Protein AF-A0AAV9L4I6-F1 (afdb_monomer)

Secondary structure (DSSP, 8-state):
-----------------PPPSEEE-GGG-EEETTEEETT-GGGSSEEEE-SSSSS-EEEETTEEEEEEEEEETTEEEEE-HHHHHHHHTT-GGGGG--------SSEEEEE-SPEEEEEEEE-SSHHHHHHHHHHTTTSEEETTSTTEEEEE-PPPTT-SS---SPSSPPPTTEEEEEEEB-TT--HHHHTTS-HHHHB-SEEEEEEEE-HHHHHHHHTT-EEEE-TTS-EEEE-----S------

Structure (mmCIF, N/CA/C/O backbone):
data_AF-A0AAV9L4I6-F1
#
_entry.id   AF-A0AAV9L4I6-F1
#
loop_
_atom_site.group_PDB
_atom_site.id
_atom_site.type_symbol
_atom_site.label_atom_id
_atom_site.label_alt_id
_atom_site.label_comp_id
_atom_site.label_asym_id
_atom_site.label_entity_id
_atom_site.label_seq_id
_atom_site.pdbx_PDB_ins_code
_atom_site.Cartn_x
_atom_site.Cartn_y
_atom_site.Cartn_z
_atom_site.occupancy
_atom_site.B_iso_or_equiv
_atom_site.auth_seq_id
_atom_site.auth_comp_id
_atom_site.auth_asym_id
_atom_site.auth_atom_id
_atom_site.pdbx_PDB_model_num
ATOM 1 N N . MET A 1 1 ? -5.083 -31.761 57.808 1.00 37.97 1 MET A N 1
ATOM 2 C CA . MET A 1 1 ? -5.102 -32.289 56.430 1.00 37.97 1 MET A CA 1
ATOM 3 C C . MET A 1 1 ? -5.880 -31.288 55.598 1.00 37.97 1 MET A C 1
ATOM 5 O O . MET A 1 1 ? -6.967 -30.906 56.008 1.00 37.97 1 MET A O 1
ATOM 9 N N . VAL A 1 2 ? -5.232 -30.729 54.583 1.00 28.92 2 VAL A N 1
ATOM 10 C CA . VAL A 1 2 ? -5.670 -29.541 53.835 1.00 28.92 2 VAL A CA 1
ATOM 11 C C . VAL A 1 2 ? -6.767 -29.921 52.823 1.00 28.92 2 VAL A C 1
ATOM 13 O O . VAL A 1 2 ? -6.803 -31.067 52.386 1.00 28.92 2 VAL A O 1
ATOM 16 N N . MET A 1 3 ? -7.640 -28.944 52.535 1.00 30.81 3 MET A N 1
ATOM 17 C CA . MET A 1 3 ? -8.724 -28.824 51.531 1.00 30.81 3 MET A CA 1
ATOM 18 C C . MET A 1 3 ? -8.450 -29.578 50.200 1.00 30.81 3 MET A C 1
ATOM 20 O O . MET A 1 3 ? -7.305 -29.877 49.897 1.00 30.81 3 MET A O 1
ATOM 24 N N . PHE A 1 4 ? -9.417 -29.949 49.351 1.00 31.77 4 PHE A N 1
ATOM 25 C CA . PHE A 1 4 ? -10.260 -29.054 48.548 1.00 31.77 4 PHE A CA 1
ATOM 26 C C . PHE A 1 4 ? -11.473 -29.796 47.967 1.00 31.77 4 PHE A C 1
ATOM 28 O O . PHE A 1 4 ? -11.338 -30.861 47.366 1.00 31.77 4 PHE A O 1
ATOM 35 N N . GLY A 1 5 ? -12.655 -29.193 48.122 1.00 30.20 5 GLY A N 1
ATOM 36 C CA . GLY A 1 5 ? -13.863 -29.569 47.397 1.00 30.20 5 GLY A CA 1
ATOM 37 C C . GLY A 1 5 ? -13.760 -29.163 45.928 1.00 30.20 5 GLY A C 1
ATOM 38 O O . GLY A 1 5 ? -13.328 -28.058 45.601 1.00 30.20 5 GLY A O 1
ATOM 39 N N . SER A 1 6 ? -14.145 -30.077 45.045 1.00 33.84 6 SER A N 1
ATOM 40 C CA . SER A 1 6 ? -14.211 -29.858 43.605 1.00 33.84 6 SER A CA 1
ATOM 41 C C . SER A 1 6 ? -15.404 -28.962 43.277 1.00 33.84 6 SER A C 1
ATOM 43 O O . SER A 1 6 ? -16.550 -29.400 43.335 1.00 33.84 6 SER A O 1
ATOM 45 N N . VAL A 1 7 ? -15.142 -27.704 42.924 1.00 34.47 7 VAL A N 1
ATOM 46 C CA . VAL A 1 7 ? -16.142 -26.835 42.296 1.00 34.47 7 VAL A CA 1
ATOM 47 C C . VAL A 1 7 ? -15.967 -26.971 40.789 1.00 34.47 7 VAL A C 1
ATOM 49 O O . VAL A 1 7 ? -15.009 -26.463 40.212 1.00 34.47 7 VAL A O 1
ATOM 52 N N . VAL A 1 8 ? -16.884 -27.699 40.155 1.00 35.22 8 VAL A N 1
ATOM 53 C CA . VAL A 1 8 ? -17.052 -27.681 38.701 1.00 35.22 8 VAL A CA 1
ATOM 54 C C . VAL A 1 8 ? -17.661 -26.326 38.350 1.00 35.22 8 VAL A C 1
ATOM 56 O O . VAL A 1 8 ? -18.844 -26.090 38.589 1.00 35.22 8 VAL A O 1
ATOM 59 N N . ALA A 1 9 ? -16.844 -25.413 37.830 1.00 29.77 9 ALA A N 1
ATOM 60 C CA . ALA A 1 9 ? -17.321 -24.149 37.292 1.00 29.77 9 ALA A CA 1
ATOM 61 C C . ALA A 1 9 ? -17.964 -24.401 35.920 1.00 29.77 9 ALA A C 1
ATOM 63 O O . ALA A 1 9 ? -17.287 -24.703 34.938 1.00 29.77 9 ALA A O 1
ATOM 64 N N . GLN A 1 10 ? -19.291 -24.296 35.870 1.00 36.62 10 GLN A N 1
ATOM 65 C CA . GLN A 1 10 ? -20.048 -24.145 34.632 1.00 36.62 10 GLN A CA 1
ATOM 66 C C . GLN A 1 10 ? -19.656 -22.808 33.999 1.00 36.62 10 GLN A C 1
ATOM 68 O O . GLN A 1 10 ? -20.022 -21.752 34.512 1.00 36.62 10 GLN A O 1
ATOM 73 N N . ASN A 1 11 ? -18.916 -22.841 32.891 1.00 31.34 11 ASN A N 1
ATOM 74 C CA . ASN A 1 11 ? -18.663 -21.635 32.114 1.00 31.34 11 ASN A CA 1
ATOM 75 C C . ASN A 1 11 ? -19.910 -21.354 31.266 1.00 31.34 11 ASN A C 1
ATOM 77 O O . ASN A 1 11 ? -20.117 -21.951 30.208 1.00 31.34 11 ASN A O 1
ATOM 81 N N . GLN A 1 12 ? -20.793 -20.508 31.797 1.00 36.16 12 GLN A N 1
ATOM 82 C CA . GLN A 1 12 ? -21.933 -19.983 31.062 1.00 36.16 12 GLN A CA 1
ATOM 83 C C . GLN A 1 12 ? -21.423 -19.118 29.908 1.00 36.16 12 GLN A C 1
ATOM 85 O O . GLN A 1 12 ? -20.679 -18.162 30.113 1.00 36.16 12 GLN A O 1
ATOM 90 N N . ILE A 1 13 ? -21.844 -19.457 28.689 1.00 41.75 13 ILE A N 1
ATOM 91 C CA . ILE A 1 13 ? -21.722 -18.608 27.504 1.00 41.75 13 ILE A CA 1
ATOM 92 C C . ILE A 1 13 ? -22.592 -17.377 27.766 1.00 41.75 13 ILE A C 1
ATOM 94 O O . ILE A 1 13 ? -23.806 -17.393 27.561 1.00 41.75 13 ILE A O 1
ATOM 98 N N . GLN A 1 14 ? -21.980 -16.329 28.308 1.00 34.59 14 GLN A N 1
ATOM 99 C CA . GLN A 1 14 ? -22.655 -15.069 28.559 1.00 34.59 14 GLN A CA 1
ATOM 100 C C . GLN A 1 14 ? -22.699 -14.297 27.242 1.00 34.59 14 GLN A C 1
ATOM 102 O O . GLN A 1 14 ? -21.732 -13.671 26.817 1.00 34.59 14 GLN A O 1
ATOM 107 N N . ASN A 1 15 ? -23.844 -14.400 26.574 1.00 40.59 15 ASN A N 1
ATOM 108 C CA . ASN A 1 15 ? -24.196 -13.674 25.362 1.00 40.59 15 ASN A CA 1
ATOM 109 C C . ASN A 1 15 ? -24.431 -12.188 25.719 1.00 40.59 15 ASN A C 1
ATOM 111 O O . ASN A 1 15 ? -25.566 -11.724 25.791 1.00 40.59 15 ASN A O 1
ATOM 115 N N . ASN A 1 16 ? -23.356 -11.468 26.053 1.00 42.31 16 ASN A N 1
ATOM 116 C CA . ASN A 1 16 ? -23.378 -10.067 26.475 1.00 42.31 16 ASN A CA 1
ATOM 117 C C . ASN A 1 16 ? -22.757 -9.222 25.351 1.00 42.31 16 ASN A C 1
ATOM 119 O O . ASN A 1 16 ? -21.550 -9.000 25.315 1.00 42.31 16 ASN A O 1
ATOM 123 N N . SER A 1 17 ? -23.567 -8.835 24.365 1.00 58.81 17 SER A N 1
ATOM 124 C CA . SER A 1 17 ? -23.121 -8.238 23.096 1.00 58.81 17 SER A CA 1
ATOM 125 C C . SER A 1 17 ? -22.716 -6.757 23.212 1.00 58.81 17 SER A C 1
ATOM 127 O O . SER A 1 17 ? -23.217 -5.911 22.465 1.00 58.81 17 SER A O 1
ATOM 129 N N . SER A 1 18 ? -21.840 -6.418 24.159 1.00 80.69 18 SER A N 1
ATOM 130 C CA . SER A 1 18 ? -21.158 -5.122 24.189 1.00 80.69 18 SER A CA 1
ATOM 131 C C . SER A 1 18 ? -19.828 -5.232 23.449 1.00 80.69 18 SER A C 1
ATOM 133 O O . SER A 1 18 ? -19.046 -6.150 23.710 1.00 80.69 18 SER A O 1
ATOM 135 N N . CYS A 1 19 ? -19.568 -4.297 22.540 1.00 85.94 19 CYS A N 1
ATOM 136 C CA . CYS A 1 19 ? -18.263 -4.185 21.903 1.00 85.94 19 CYS A CA 1
ATOM 137 C C . CYS A 1 19 ? -17.193 -3.845 22.933 1.00 85.94 19 CYS A C 1
ATOM 139 O O . CYS A 1 19 ? -17.432 -3.053 23.843 1.00 85.94 19 CYS A O 1
ATOM 141 N N . VAL A 1 20 ? -16.018 -4.448 22.787 1.00 89.12 20 VAL A N 1
ATOM 142 C CA . VAL A 1 20 ? -14.862 -4.091 23.605 1.00 89.12 20 VAL A CA 1
ATOM 143 C C . VAL A 1 20 ? -14.222 -2.826 23.028 1.00 89.12 20 VAL A C 1
ATOM 145 O O . VAL A 1 20 ? -13.714 -2.852 21.910 1.00 89.12 20 VAL A O 1
ATOM 148 N N . ASP A 1 21 ? -14.214 -1.733 23.795 1.00 87.69 21 ASP A N 1
ATOM 149 C CA . ASP A 1 21 ? -13.665 -0.439 23.348 1.00 87.69 21 ASP A CA 1
ATOM 150 C C . ASP A 1 21 ? -12.150 -0.487 23.093 1.00 87.69 21 ASP A C 1
ATOM 152 O O . ASP A 1 21 ? -11.619 0.199 22.214 1.00 87.69 21 ASP A O 1
ATOM 156 N N . LYS A 1 22 ? -11.438 -1.281 23.901 1.00 92.94 22 LYS A N 1
ATOM 157 C CA . LYS A 1 22 ? -9.985 -1.430 23.855 1.00 92.94 22 LYS A CA 1
ATOM 158 C C . LYS A 1 22 ? -9.575 -2.832 24.289 1.00 92.94 22 LYS A C 1
ATOM 160 O O . LYS A 1 22 ? -10.049 -3.315 25.314 1.00 92.94 22 LYS A O 1
ATOM 165 N N . PHE A 1 23 ? -8.676 -3.461 23.544 1.00 93.81 23 PHE A N 1
ATOM 166 C CA . PHE A 1 23 ? -8.244 -4.839 23.773 1.00 93.81 23 PHE A CA 1
ATOM 167 C C . PHE A 1 23 ? -6.737 -4.997 23.578 1.00 93.81 23 PHE A C 1
ATOM 169 O O . PHE A 1 23 ? -6.122 -4.269 22.799 1.00 93.81 23 PHE A O 1
ATOM 176 N N . GLU A 1 24 ? -6.138 -5.966 24.265 1.00 93.56 24 GLU A N 1
ATOM 177 C CA . GLU A 1 24 ? -4.732 -6.319 24.065 1.00 93.56 24 GLU A CA 1
ATOM 178 C C . GLU A 1 24 ? -4.548 -7.140 22.783 1.00 93.56 24 GLU A C 1
ATOM 180 O O . GLU A 1 24 ? -5.337 -8.036 22.488 1.00 93.56 24 GLU A O 1
ATOM 185 N N . CYS A 1 25 ? -3.501 -6.835 22.015 1.00 93.94 25 CYS A N 1
ATOM 186 C CA . CYS A 1 25 ? -3.214 -7.478 20.738 1.00 93.94 25 CYS A CA 1
ATOM 187 C C . CYS A 1 25 ? -1.711 -7.738 20.576 1.00 93.94 25 CYS A C 1
ATOM 189 O O . CYS A 1 25 ? -0.967 -6.906 20.048 1.00 93.94 25 CYS A O 1
ATOM 191 N N . GLY A 1 26 ? -1.253 -8.898 21.054 1.00 86.81 26 GLY A N 1
ATOM 192 C CA . GLY A 1 26 ? 0.136 -9.341 20.922 1.00 86.81 26 GLY A CA 1
ATOM 193 C C . GLY A 1 26 ? 1.158 -8.283 21.359 1.00 86.81 26 GLY A C 1
ATOM 194 O O . GLY A 1 26 ? 1.067 -7.696 22.437 1.00 86.81 26 GLY A O 1
ATOM 195 N N . ASN A 1 27 ? 2.137 -8.012 20.496 1.00 86.31 27 ASN A N 1
ATOM 196 C CA . ASN A 1 27 ? 3.192 -7.021 20.728 1.00 86.31 27 ASN A CA 1
ATOM 197 C C . ASN A 1 27 ? 2.763 -5.558 20.486 1.00 86.31 27 ASN A C 1
ATOM 199 O O . ASN A 1 27 ? 3.573 -4.651 20.687 1.00 86.31 27 ASN A O 1
ATOM 203 N N . LEU A 1 28 ? 1.522 -5.309 20.057 1.00 91.81 28 LEU A N 1
ATOM 204 C CA . LEU A 1 28 ? 1.003 -3.957 19.816 1.00 91.81 28 LEU A CA 1
ATOM 205 C C . LEU A 1 28 ? 0.529 -3.277 21.103 1.00 91.81 28 LEU A C 1
ATOM 207 O O . LEU A 1 28 ? 0.361 -2.059 21.131 1.00 91.81 28 LEU A O 1
ATOM 211 N N . GLY A 1 29 ? 0.332 -4.052 22.172 1.00 90.06 29 GLY A N 1
ATOM 212 C CA . GLY A 1 29 ? -0.328 -3.579 23.378 1.00 90.06 29 GLY A CA 1
ATOM 213 C C . GLY A 1 29 ? -1.818 -3.389 23.122 1.00 90.06 29 GLY A C 1
ATOM 214 O O . GLY A 1 29 ? -2.468 -4.253 22.541 1.00 90.06 29 GLY A O 1
ATOM 215 N N . ASN A 1 30 ? -2.366 -2.265 23.574 1.00 92.25 30 ASN A N 1
ATOM 216 C CA . ASN A 1 30 ? -3.800 -2.028 23.511 1.00 92.25 30 ASN A CA 1
ATOM 217 C C . ASN A 1 30 ? -4.236 -1.361 22.196 1.00 92.25 30 ASN A C 1
ATOM 219 O O . ASN A 1 30 ? -3.894 -0.202 21.957 1.00 92.25 30 ASN A O 1
ATOM 223 N N . VAL A 1 31 ? -5.078 -2.050 21.430 1.00 93.81 31 VAL A N 1
ATOM 224 C CA . VAL A 1 31 ? -5.714 -1.579 20.192 1.00 93.81 31 VAL A CA 1
ATOM 225 C C . VAL A 1 31 ? -7.169 -1.187 20.474 1.00 93.81 31 VAL A C 1
ATOM 227 O O . VAL A 1 31 ? -7.794 -1.699 21.401 1.00 93.81 31 VAL A O 1
ATOM 230 N N . SER A 1 32 ? -7.697 -0.239 19.704 1.00 93.00 32 SER A N 1
ATOM 231 C CA . SER A 1 32 ? -9.076 0.250 19.791 1.00 93.00 32 SER A CA 1
ATOM 232 C C . SER A 1 32 ? -9.654 0.482 18.394 1.00 93.00 32 SER A C 1
ATOM 234 O O . SER A 1 32 ? -8.963 0.303 17.384 1.00 93.00 32 SER A O 1
ATOM 236 N N . PHE A 1 33 ? -10.896 0.970 18.346 1.00 93.19 33 PHE A N 1
ATOM 237 C CA . PHE A 1 33 ? -11.514 1.508 17.135 1.00 93.19 33 PHE A CA 1
ATOM 238 C C . PHE A 1 33 ? -10.523 2.387 16.332 1.00 93.19 33 PHE A C 1
ATOM 240 O O . PHE A 1 33 ? -9.818 3.203 16.941 1.00 93.19 33 PHE A O 1
ATOM 247 N N . PRO A 1 34 ? -10.421 2.233 14.994 1.00 94.56 34 PRO A N 1
ATOM 248 C CA . PRO A 1 34 ? -11.355 1.548 14.087 1.00 94.56 34 PRO A CA 1
ATOM 249 C C . PRO A 1 34 ? -11.195 0.034 13.955 1.00 94.56 34 PRO A C 1
ATOM 251 O O . PRO A 1 34 ? -11.923 -0.572 13.168 1.00 94.56 34 PRO A O 1
ATOM 254 N N . PHE A 1 35 ? -10.267 -0.579 14.688 1.00 94.94 35 PHE A N 1
ATOM 255 C CA . PHE A 1 35 ? -10.041 -2.016 14.611 1.00 94.94 35 PHE A CA 1
ATOM 256 C C . PHE A 1 35 ? -10.837 -2.768 15.676 1.00 94.94 35 PHE A C 1
ATOM 258 O O . PHE A 1 35 ? -10.981 -2.292 16.801 1.00 94.94 35 PHE A O 1
ATOM 265 N N . SER A 1 36 ? -11.317 -3.958 15.328 1.00 94.38 36 SER A N 1
ATOM 266 C CA . SER A 1 36 ? -11.926 -4.915 16.250 1.00 94.38 36 SER A CA 1
ATOM 267 C C . SER A 1 36 ? -11.116 -6.203 16.326 1.00 94.38 36 SER A C 1
ATOM 269 O O . SER A 1 36 ? -10.405 -6.569 15.387 1.00 94.38 36 SER A O 1
ATOM 271 N N . VAL A 1 37 ? -11.236 -6.921 17.443 1.00 92.94 37 VAL A N 1
ATOM 272 C CA . VAL A 1 37 ? -10.771 -8.310 17.510 1.00 92.94 37 VAL A CA 1
ATOM 273 C C . VAL A 1 37 ? -11.532 -9.160 16.499 1.00 92.94 37 VAL A C 1
ATOM 275 O O . VAL A 1 37 ? -12.726 -8.960 16.278 1.00 92.94 37 VAL A O 1
ATOM 278 N N . SER A 1 38 ? -10.863 -10.158 15.928 1.00 90.44 38 SER A N 1
ATOM 279 C CA . SER A 1 38 ? -11.465 -11.051 14.927 1.00 90.44 38 SER A CA 1
ATOM 280 C C . SER A 1 38 ? -12.699 -11.822 15.432 1.00 90.44 38 SER A C 1
ATOM 282 O O . SER A 1 38 ? -13.518 -12.258 14.629 1.00 90.44 38 SER A O 1
ATOM 284 N N . SER A 1 39 ? -12.881 -11.953 16.751 1.00 89.56 39 SER A N 1
ATOM 285 C CA . SER A 1 39 ? -14.078 -12.543 17.372 1.00 89.56 39 SER A CA 1
ATOM 286 C C . SER A 1 39 ? -15.282 -11.591 17.468 1.00 89.56 39 SER A C 1
ATOM 288 O O . SER A 1 39 ? -16.387 -12.046 17.760 1.00 89.56 39 SER A O 1
ATOM 290 N N . GLN A 1 40 ? -15.095 -10.288 17.224 1.00 89.75 40 GLN A N 1
ATOM 291 C CA . GLN A 1 40 ? -16.138 -9.255 17.238 1.00 89.75 40 GLN A CA 1
ATOM 292 C C . GLN A 1 40 ? -16.047 -8.356 15.986 1.00 89.75 40 GLN A C 1
ATOM 294 O O . GLN A 1 40 ? -15.878 -7.140 16.116 1.00 89.75 40 GLN A O 1
ATOM 299 N N . PRO A 1 41 ? -16.150 -8.908 14.762 1.00 88.00 41 PRO A N 1
ATOM 300 C CA . PRO A 1 41 ? -15.935 -8.140 13.533 1.00 88.00 41 PRO A CA 1
ATOM 301 C C . PRO A 1 41 ? -16.861 -6.917 13.427 1.00 88.00 41 PRO A C 1
ATOM 303 O O . PRO A 1 41 ? -16.388 -5.841 13.078 1.00 88.00 41 PRO A O 1
ATOM 306 N N . ASP A 1 42 ? -18.117 -7.034 13.873 1.00 87.50 42 ASP A N 1
ATOM 307 C CA . ASP A 1 42 ? -19.131 -5.963 13.842 1.00 87.50 42 ASP A CA 1
ATOM 308 C C . ASP A 1 42 ? -18.853 -4.778 14.794 1.00 87.50 42 ASP A C 1
ATOM 310 O O . ASP A 1 42 ? -19.609 -3.804 14.824 1.00 87.50 42 ASP A O 1
ATOM 314 N N . CYS A 1 43 ? -17.802 -4.864 15.616 1.00 89.12 43 CYS A N 1
ATOM 315 C CA . CYS A 1 43 ? -17.415 -3.833 16.581 1.00 89.12 43 CYS A CA 1
ATOM 316 C C . CYS A 1 43 ? -16.357 -2.852 16.060 1.00 89.12 43 CYS A C 1
ATOM 318 O O . CYS A 1 43 ? -15.962 -1.935 16.778 1.00 89.12 43 CYS A O 1
ATOM 320 N N . GLY A 1 44 ? -15.895 -3.026 14.823 1.00 92.19 44 GLY A N 1
ATOM 321 C CA . GLY A 1 44 ? -14.905 -2.168 14.182 1.00 92.19 44 GLY A CA 1
ATOM 322 C C . GLY A 1 44 ? -15.166 -2.056 12.686 1.00 92.19 44 GLY A C 1
ATOM 323 O O . GLY A 1 44 ? -16.020 -2.741 12.137 1.00 92.19 44 GLY A O 1
ATOM 324 N N . LEU A 1 45 ? -14.421 -1.177 12.021 1.00 93.44 45 LEU A N 1
ATOM 325 C CA . LEU A 1 45 ? -14.446 -1.062 10.561 1.00 93.44 45 LEU A CA 1
ATOM 326 C C . LEU A 1 45 ? -13.603 -2.156 9.896 1.00 93.44 45 LEU A C 1
ATOM 328 O O . LEU A 1 45 ? -13.894 -2.568 8.778 1.00 93.44 45 LEU A O 1
ATOM 332 N N . TYR A 1 46 ? -12.551 -2.606 10.582 1.00 94.19 46 TYR A N 1
ATOM 333 C CA . TYR A 1 46 ? -11.659 -3.672 10.136 1.00 94.19 46 TYR A CA 1
ATOM 334 C C . TYR A 1 46 ? -11.306 -4.577 11.309 1.00 94.19 46 TYR A C 1
ATOM 336 O O . TYR A 1 46 ? -11.161 -4.111 12.436 1.00 94.19 46 TYR A O 1
ATOM 344 N N . SER A 1 47 ? -11.102 -5.863 11.042 1.00 93.94 47 SER A N 1
ATOM 345 C CA . SER A 1 47 ? -10.617 -6.798 12.056 1.00 93.94 47 SER A CA 1
ATOM 346 C C . SER A 1 47 ? -9.094 -6.897 12.043 1.00 93.94 47 SER A C 1
ATOM 348 O O . SER A 1 47 ? -8.458 -6.862 10.986 1.00 93.94 47 SER A O 1
ATOM 350 N N . ILE A 1 48 ? -8.521 -7.045 13.235 1.00 95.38 48 ILE A N 1
ATOM 351 C CA . ILE A 1 48 ? -7.129 -7.433 13.445 1.00 95.38 48 ILE A CA 1
ATOM 352 C C . ILE A 1 48 ? -7.087 -8.847 14.033 1.00 95.38 48 ILE A C 1
ATOM 354 O O . ILE A 1 48 ? -7.855 -9.199 14.936 1.00 95.38 48 ILE A O 1
ATOM 358 N N . ASP A 1 49 ? -6.212 -9.679 13.482 1.00 95.38 49 ASP A N 1
ATOM 359 C CA . ASP A 1 49 ? -5.945 -11.023 13.979 1.00 95.38 49 ASP A CA 1
ATOM 360 C C . ASP A 1 49 ? -4.738 -10.971 14.917 1.00 95.38 49 ASP A C 1
ATOM 362 O O . ASP A 1 49 ? -3.593 -10.842 14.476 1.00 95.38 49 ASP A O 1
ATOM 366 N N . CYS A 1 50 ? -5.023 -11.008 16.218 1.00 94.56 50 CYS A N 1
ATOM 367 C CA . CYS A 1 50 ? -4.038 -10.904 17.291 1.00 94.56 50 CYS A CA 1
ATOM 368 C C . CYS A 1 50 ? -3.384 -12.241 17.653 1.00 94.56 50 CYS A C 1
ATOM 370 O O . CYS A 1 50 ? -2.399 -12.237 18.391 1.00 94.56 50 CYS A O 1
ATOM 372 N N . ASP A 1 51 ? -3.913 -13.359 17.146 1.00 92.19 51 ASP A N 1
ATOM 373 C CA . ASP A 1 51 ? -3.440 -14.704 17.484 1.00 92.19 51 ASP A CA 1
ATOM 374 C C . ASP A 1 51 ? -2.262 -15.134 16.592 1.00 92.19 51 ASP A C 1
ATOM 376 O O . ASP A 1 51 ? -1.551 -16.101 16.888 1.00 92.19 51 ASP A O 1
ATOM 380 N N . VAL A 1 52 ? -2.006 -14.392 15.508 1.00 92.38 52 VAL A N 1
ATOM 381 C CA . VAL A 1 52 ? -0.857 -14.616 14.628 1.00 92.38 52 VAL A CA 1
ATOM 382 C C . VAL A 1 52 ? 0.441 -14.192 15.315 1.00 92.38 52 VAL A C 1
ATOM 384 O O . VAL A 1 52 ? 0.601 -13.066 15.786 1.00 92.38 52 VAL A O 1
ATOM 387 N N . THR A 1 53 ? 1.413 -15.106 15.320 1.00 88.31 53 THR A N 1
ATOM 388 C CA . THR A 1 53 ? 2.756 -14.885 15.867 1.00 88.31 53 THR A CA 1
ATOM 389 C C . THR A 1 53 ? 3.802 -14.842 14.744 1.00 88.31 53 THR A C 1
ATOM 391 O O . THR A 1 53 ? 3.669 -15.559 13.752 1.00 88.31 53 THR A O 1
ATOM 394 N N . PRO A 1 54 ? 4.858 -14.013 14.859 1.00 90.06 54 PRO A N 1
ATOM 395 C CA . PRO A 1 54 ? 5.184 -13.140 15.992 1.00 90.06 54 PRO A CA 1
ATOM 396 C C . PRO A 1 54 ? 4.430 -11.799 16.006 1.00 90.06 54 PRO A C 1
ATOM 398 O O . PRO A 1 54 ? 4.498 -11.092 17.007 1.00 90.06 54 PRO A O 1
ATOM 401 N N . ASN A 1 55 ? 3.755 -11.438 14.913 1.00 95.06 55 ASN A N 1
ATOM 402 C CA . ASN A 1 55 ? 3.077 -10.154 14.753 1.00 95.06 55 ASN A CA 1
ATOM 403 C C . ASN A 1 55 ? 1.611 -10.375 14.357 1.00 95.06 55 ASN A C 1
ATOM 405 O O . ASN A 1 55 ? 1.375 -11.170 13.441 1.00 95.06 55 ASN A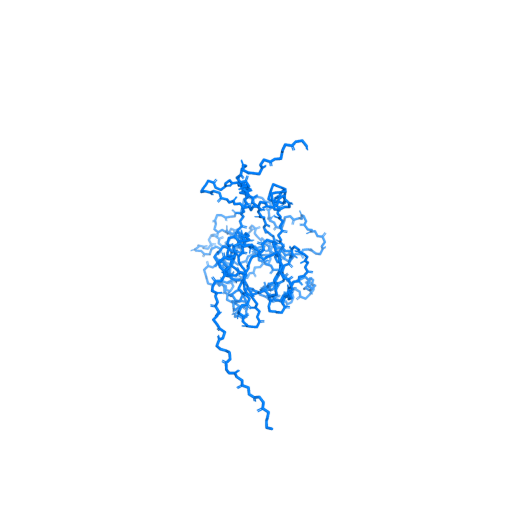 O 1
ATOM 409 N N . PRO A 1 56 ? 0.661 -9.623 14.945 1.00 96.00 56 PRO A N 1
ATOM 410 C CA . PRO A 1 56 ? -0.723 -9.598 14.491 1.00 96.00 56 PRO A CA 1
ATOM 411 C C . PRO A 1 56 ? -0.840 -9.250 13.009 1.00 96.00 56 PRO A C 1
ATOM 413 O O . PRO A 1 56 ? 0.033 -8.579 12.453 1.00 96.00 56 PRO A O 1
ATOM 416 N N . THR A 1 57 ? -1.942 -9.635 12.370 1.00 96.44 57 THR A N 1
ATOM 417 C CA . THR A 1 57 ? -2.175 -9.316 10.954 1.00 96.44 57 THR A CA 1
ATOM 418 C C . THR A 1 57 ? -3.461 -8.538 10.736 1.00 96.44 57 THR A C 1
ATOM 420 O O . THR A 1 57 ? -4.445 -8.701 11.452 1.00 96.44 57 THR A O 1
ATOM 423 N N . ILE A 1 58 ? -3.448 -7.675 9.723 1.00 95.62 58 ILE A N 1
ATOM 424 C CA . ILE A 1 58 ? -4.635 -6.975 9.230 1.00 95.62 58 ILE A CA 1
ATOM 425 C C . ILE A 1 58 ? -4.838 -7.303 7.757 1.00 95.62 58 ILE A C 1
ATOM 427 O O . ILE A 1 58 ? -3.875 -7.421 6.994 1.00 95.62 58 ILE A O 1
ATOM 431 N N . ARG A 1 59 ? -6.101 -7.416 7.344 1.00 93.69 59 ARG A N 1
ATOM 432 C CA . ARG A 1 59 ? -6.477 -7.542 5.936 1.00 93.69 59 ARG A CA 1
ATOM 433 C C . ARG A 1 59 ? -7.078 -6.229 5.455 1.00 93.69 59 ARG A C 1
ATOM 435 O O . ARG A 1 59 ? -8.054 -5.753 6.025 1.00 93.69 59 ARG A O 1
ATOM 442 N N . LEU A 1 60 ? -6.498 -5.661 4.405 1.00 92.62 60 LEU A N 1
ATOM 443 C CA . LEU A 1 60 ? -6.965 -4.432 3.771 1.00 92.62 60 LEU A CA 1
ATOM 444 C C . LEU A 1 60 ? -7.129 -4.703 2.271 1.00 92.62 60 LEU A C 1
ATOM 446 O O . LEU A 1 60 ? -6.144 -4.825 1.539 1.00 92.62 60 LEU A O 1
ATOM 450 N N . GLY A 1 61 ? -8.382 -4.833 1.827 1.00 87.25 61 GLY A N 1
ATOM 451 C CA . GLY A 1 61 ? -8.695 -5.365 0.499 1.00 87.25 61 GLY A CA 1
ATOM 452 C C . GLY A 1 61 ? -8.200 -6.808 0.359 1.00 87.25 61 GLY A C 1
ATOM 453 O O . GLY A 1 61 ? -8.378 -7.621 1.266 1.00 87.25 61 GLY A O 1
ATOM 454 N N . ASP A 1 62 ? -7.522 -7.103 -0.748 1.00 86.94 62 ASP A N 1
ATOM 455 C CA . ASP A 1 62 ? -6.947 -8.430 -1.017 1.00 86.94 62 ASP A CA 1
ATOM 456 C C . ASP A 1 62 ? -5.568 -8.642 -0.369 1.00 86.94 62 ASP A C 1
ATOM 458 O O . ASP A 1 62 ? -4.989 -9.727 -0.456 1.00 86.94 62 ASP A O 1
ATOM 462 N N . ASN A 1 63 ? -5.013 -7.609 0.271 1.00 90.12 63 ASN A N 1
ATOM 463 C CA . ASN A 1 63 ? -3.678 -7.653 0.853 1.00 90.12 63 ASN A CA 1
ATOM 464 C C . ASN A 1 63 ? -3.737 -7.942 2.356 1.00 90.12 63 ASN A C 1
ATOM 466 O O . ASN A 1 63 ? -4.579 -7.414 3.085 1.00 90.12 63 ASN A O 1
ATOM 470 N N . VAL A 1 64 ? -2.799 -8.768 2.820 1.00 93.75 64 VAL A N 1
ATOM 471 C CA . VAL A 1 64 ? -2.592 -9.078 4.238 1.00 93.75 64 VAL A CA 1
ATOM 472 C C . VAL A 1 64 ? -1.256 -8.494 4.665 1.00 93.75 64 VAL A C 1
ATOM 474 O O . VAL A 1 64 ? -0.240 -8.716 4.007 1.00 93.75 64 VAL A O 1
ATOM 477 N N . TYR A 1 65 ? -1.269 -7.764 5.773 1.00 96.19 65 TYR A N 1
ATOM 478 C CA . TYR A 1 65 ? -0.101 -7.085 6.309 1.00 96.19 65 TYR A CA 1
ATOM 479 C C . TYR A 1 65 ? 0.173 -7.537 7.738 1.00 96.19 65 TYR A C 1
ATOM 481 O O . TYR A 1 65 ? -0.736 -7.562 8.569 1.00 96.19 65 TYR A O 1
ATOM 489 N N . SER A 1 66 ? 1.437 -7.825 8.039 1.00 96.94 66 SER A N 1
ATOM 490 C CA . SER A 1 66 ? 1.890 -8.073 9.408 1.00 96.94 66 SER A CA 1
ATOM 491 C C . SER A 1 66 ? 2.116 -6.748 10.117 1.00 96.94 66 SER A C 1
ATOM 493 O O . SER A 1 66 ? 2.891 -5.915 9.647 1.00 96.94 66 SER A O 1
ATOM 495 N N . VAL A 1 67 ? 1.464 -6.539 11.255 1.00 96.69 67 VAL A N 1
ATOM 496 C CA . VAL A 1 67 ? 1.566 -5.317 12.050 1.00 96.69 67 VAL A CA 1
ATOM 497 C C . VAL A 1 67 ? 2.761 -5.430 12.988 1.00 96.69 67 VAL A C 1
ATOM 499 O O . VAL A 1 67 ? 2.721 -6.102 14.009 1.00 96.69 67 VAL A O 1
ATOM 502 N N . VAL A 1 68 ? 3.853 -4.759 12.633 1.00 94.75 68 VAL A N 1
ATOM 503 C CA . VAL A 1 68 ? 5.127 -4.830 13.362 1.00 94.75 68 VAL A CA 1
ATOM 504 C C . VAL A 1 68 ? 5.066 -4.050 14.674 1.00 94.75 68 VAL A C 1
ATOM 506 O O . VAL A 1 68 ? 5.666 -4.450 15.666 1.00 94.75 68 VAL A O 1
ATOM 509 N N . ARG A 1 69 ? 4.411 -2.884 14.661 1.00 92.69 69 ARG A N 1
ATOM 510 C CA . ARG A 1 69 ? 4.159 -2.069 15.857 1.00 92.69 69 ARG A CA 1
ATOM 511 C C . ARG A 1 69 ? 3.142 -0.975 15.587 1.00 92.69 69 ARG A C 1
ATOM 513 O O . ARG A 1 69 ? 3.055 -0.450 14.472 1.00 92.69 69 ARG A O 1
ATOM 520 N N . GLN A 1 70 ? 2.497 -0.520 16.650 1.00 89.19 70 GLN A N 1
ATOM 521 C CA . GLN A 1 70 ? 1.773 0.739 16.634 1.00 89.19 70 GLN A CA 1
ATOM 522 C C . GLN A 1 70 ? 2.754 1.919 16.653 1.00 89.19 70 GLN A C 1
ATOM 524 O O . GLN A 1 70 ? 3.687 1.960 17.455 1.00 89.19 70 GLN A O 1
ATOM 529 N N . ARG A 1 71 ? 2.597 2.850 15.705 1.00 81.75 71 ARG A N 1
ATOM 530 C CA . ARG A 1 71 ? 3.448 4.049 15.593 1.00 81.75 71 ARG A CA 1
ATOM 531 C C . ARG A 1 71 ? 2.758 5.289 16.138 1.00 81.75 71 ARG A C 1
ATOM 533 O O . ARG A 1 71 ? 3.402 6.069 16.829 1.00 81.75 71 ARG A O 1
ATOM 540 N N . PHE A 1 72 ? 1.479 5.443 15.816 1.00 83.56 72 PHE A N 1
ATOM 541 C CA . PHE A 1 72 ? 0.633 6.569 16.202 1.00 83.56 72 PHE A CA 1
ATOM 542 C C . PHE A 1 72 ? -0.730 6.045 16.673 1.00 83.56 72 PHE A C 1
ATOM 544 O O . PHE A 1 72 ? -1.020 4.852 16.542 1.00 83.56 72 PHE A O 1
ATOM 551 N N . SER A 1 73 ? -1.587 6.922 17.200 1.00 86.75 73 SER A N 1
ATOM 552 C CA . SER A 1 73 ? -2.984 6.562 17.489 1.00 86.75 73 SER A CA 1
ATOM 553 C C . SER A 1 73 ? -3.757 6.176 16.224 1.00 86.75 73 SER A C 1
ATOM 555 O O . SER A 1 73 ? -4.698 5.398 16.300 1.00 86.75 73 SER A O 1
ATOM 557 N N . ASP A 1 74 ? -3.335 6.692 15.069 1.00 92.12 74 ASP A N 1
ATOM 558 C CA . ASP A 1 74 ? -3.956 6.534 13.755 1.00 92.12 74 ASP A CA 1
ATOM 559 C C . ASP A 1 74 ? -3.034 5.835 12.736 1.00 92.12 74 ASP A C 1
ATOM 561 O O . ASP A 1 74 ? -3.156 6.055 11.528 1.00 92.12 74 ASP A O 1
ATOM 565 N N . GLY A 1 75 ? -2.049 5.051 13.197 1.00 94.44 75 GLY A N 1
ATOM 566 C CA . GLY A 1 75 ? -1.074 4.462 12.285 1.00 94.44 75 GLY A CA 1
ATOM 567 C C . GLY A 1 75 ? -0.319 3.240 12.790 1.00 94.44 75 GLY A C 1
ATOM 568 O O . GLY A 1 75 ? 0.231 3.207 13.899 1.00 94.44 75 GLY A O 1
ATOM 569 N N . PHE A 1 76 ? -0.193 2.266 11.894 1.00 95.44 76 PHE A N 1
ATOM 570 C CA . PHE A 1 76 ? 0.537 1.023 12.094 1.00 95.44 76 PHE A CA 1
ATOM 571 C C . PHE A 1 76 ? 1.756 0.956 11.192 1.00 95.44 76 PHE A C 1
ATOM 573 O O . PHE A 1 76 ? 1.659 1.216 9.996 1.00 95.44 76 PHE A O 1
ATOM 580 N N . ARG A 1 77 ? 2.905 0.552 11.750 1.00 94.81 77 ARG A N 1
ATOM 581 C CA . ARG A 1 77 ? 4.011 0.070 10.922 1.00 94.81 77 ARG A CA 1
ATOM 582 C C . ARG A 1 77 ? 3.736 -1.377 10.558 1.00 94.81 77 ARG A C 1
ATOM 584 O O . ARG A 1 77 ? 3.578 -2.207 11.450 1.00 94.81 77 ARG A O 1
ATOM 591 N N . VAL A 1 78 ? 3.736 -1.655 9.267 1.00 95.62 78 VAL A N 1
ATOM 592 C CA . VAL A 1 78 ? 3.415 -2.952 8.698 1.00 95.62 78 VAL A CA 1
ATOM 593 C C . VAL A 1 78 ? 4.546 -3.496 7.829 1.00 95.62 78 VAL A C 1
ATOM 595 O O . VAL A 1 78 ? 5.410 -2.738 7.381 1.00 95.62 78 VAL A O 1
ATOM 598 N N . SER A 1 79 ? 4.514 -4.805 7.592 1.00 95.31 79 SER A N 1
ATOM 599 C CA . SER A 1 79 ? 5.310 -5.494 6.577 1.00 95.31 79 SER A CA 1
ATOM 600 C C . SER A 1 79 ? 4.393 -6.239 5.604 1.00 95.31 79 SER A C 1
ATOM 602 O O . SER A 1 79 ? 3.497 -6.972 6.036 1.00 95.31 79 SER A O 1
ATOM 604 N N . ASP A 1 80 ? 4.613 -6.060 4.300 1.00 95.19 80 ASP A N 1
ATOM 605 C CA . ASP A 1 80 ? 4.035 -6.899 3.242 1.00 95.19 80 ASP A CA 1
ATOM 606 C C . ASP A 1 80 ? 5.003 -8.047 2.929 1.00 95.19 80 ASP A C 1
ATOM 608 O O . ASP A 1 80 ? 5.975 -7.874 2.195 1.00 95.19 80 ASP A O 1
ATOM 612 N N . HIS A 1 81 ? 4.731 -9.239 3.461 1.00 93.38 81 HIS A N 1
ATOM 613 C CA . HIS A 1 81 ? 5.603 -10.401 3.265 1.00 93.38 81 HIS A CA 1
ATOM 614 C C . HIS A 1 81 ? 5.700 -10.867 1.809 1.00 93.38 81 HIS A C 1
ATOM 616 O O . HIS A 1 81 ? 6.728 -11.420 1.412 1.00 93.38 81 HIS A O 1
ATOM 622 N N . LYS A 1 82 ? 4.661 -10.648 0.991 1.00 93.44 82 LYS A N 1
ATOM 623 C CA . LYS A 1 82 ? 4.729 -10.982 -0.435 1.00 93.44 82 LYS A CA 1
ATOM 624 C C . LYS A 1 82 ? 5.683 -10.024 -1.137 1.00 93.44 82 LYS A C 1
ATOM 626 O O . LYS A 1 82 ? 6.542 -10.477 -1.886 1.00 93.44 82 LYS A O 1
ATOM 631 N N . LEU A 1 83 ? 5.571 -8.723 -0.871 1.00 94.31 83 LEU A N 1
ATOM 632 C CA . LEU A 1 83 ? 6.513 -7.739 -1.403 1.00 94.31 83 LEU A CA 1
ATOM 633 C C . LEU A 1 83 ? 7.937 -8.003 -0.892 1.00 94.31 83 LEU A C 1
ATOM 635 O O . LEU A 1 83 ? 8.869 -8.010 -1.686 1.00 94.31 83 LEU A O 1
ATOM 639 N N . GLU A 1 84 ? 8.107 -8.308 0.394 1.00 94.81 84 GLU A N 1
ATOM 640 C CA . GLU A 1 84 ? 9.400 -8.652 1.003 1.00 94.81 84 GLU A CA 1
ATOM 641 C C . GLU A 1 84 ? 10.079 -9.822 0.283 1.00 94.81 84 GLU A C 1
ATOM 643 O O . GLU A 1 84 ? 11.245 -9.729 -0.104 1.00 94.81 84 GLU A O 1
ATOM 648 N N . TYR A 1 85 ? 9.328 -10.897 0.036 1.00 95.25 85 TYR A N 1
ATOM 649 C CA . TYR A 1 85 ? 9.810 -12.065 -0.695 1.00 95.25 85 TYR A CA 1
ATOM 650 C C . TYR A 1 85 ? 10.249 -11.727 -2.129 1.00 95.25 85 TYR A C 1
ATOM 652 O O . TYR A 1 85 ? 11.279 -12.222 -2.595 1.00 95.25 85 TYR A O 1
ATOM 660 N N . LEU A 1 86 ? 9.476 -10.893 -2.831 1.00 95.50 86 LEU A N 1
ATOM 661 C CA . LEU A 1 86 ? 9.766 -10.492 -4.208 1.00 95.50 86 LEU A CA 1
ATOM 662 C C . LEU A 1 86 ? 11.004 -9.589 -4.294 1.00 95.50 86 LEU A C 1
ATOM 664 O O . LEU A 1 86 ? 11.869 -9.825 -5.144 1.00 95.50 86 LEU A O 1
ATOM 668 N N . LEU A 1 87 ? 11.127 -8.621 -3.380 1.00 94.06 87 LEU A N 1
ATOM 669 C CA . LEU A 1 87 ? 12.282 -7.726 -3.292 1.00 94.06 87 LEU A CA 1
ATOM 670 C C . LEU A 1 87 ? 13.568 -8.499 -2.984 1.00 94.06 87 LEU A C 1
ATOM 672 O O . LEU A 1 87 ? 14.565 -8.313 -3.674 1.00 94.06 87 LEU A O 1
ATOM 676 N N . ALA A 1 88 ? 13.538 -9.438 -2.032 1.00 94.12 88 ALA A N 1
ATOM 677 C CA . ALA A 1 88 ? 14.708 -10.242 -1.658 1.00 94.12 88 ALA A CA 1
ATOM 678 C C . ALA A 1 88 ? 15.274 -11.097 -2.811 1.00 94.12 88 ALA A C 1
ATOM 680 O O . ALA A 1 88 ? 16.423 -11.538 -2.762 1.00 94.12 88 ALA A O 1
ATOM 681 N N . ARG A 1 89 ? 14.468 -11.355 -3.847 1.00 94.75 89 ARG A N 1
ATOM 682 C CA . ARG A 1 89 ? 14.848 -12.137 -5.033 1.00 94.75 89 ARG A CA 1
ATOM 683 C C . ARG A 1 89 ? 15.114 -11.279 -6.261 1.00 94.75 89 ARG A C 1
ATOM 685 O O . ARG A 1 89 ? 15.371 -11.841 -7.324 1.00 94.75 89 ARG A O 1
ATOM 692 N N . ASN A 1 90 ? 15.027 -9.954 -6.139 1.00 93.69 90 ASN A N 1
ATOM 693 C CA . ASN A 1 90 ? 15.027 -9.036 -7.274 1.00 93.69 90 ASN A CA 1
ATOM 694 C C . ASN A 1 90 ? 14.019 -9.470 -8.358 1.00 93.69 90 ASN A C 1
ATOM 696 O O . ASN A 1 90 ? 14.313 -9.424 -9.554 1.00 93.69 90 ASN A O 1
ATOM 700 N N . SER A 1 91 ? 12.847 -9.967 -7.937 1.00 95.25 91 SER A N 1
ATOM 701 C CA . SER A 1 91 ? 11.848 -10.514 -8.854 1.00 95.25 91 SER A CA 1
ATOM 702 C C . SER A 1 91 ? 11.104 -9.398 -9.574 1.00 95.25 91 SER A C 1
ATOM 704 O O . SER A 1 91 ? 10.540 -8.499 -8.945 1.00 95.25 91 SER A O 1
ATOM 706 N N . CYS A 1 92 ? 11.031 -9.498 -10.899 1.00 95.25 92 CYS A N 1
ATOM 707 C CA . CYS A 1 92 ? 10.270 -8.579 -11.740 1.00 95.25 92 CYS A CA 1
ATOM 708 C C . CYS A 1 92 ? 8.757 -8.606 -11.466 1.00 95.25 92 CYS A C 1
ATOM 710 O O . CYS A 1 92 ? 8.091 -7.615 -11.750 1.00 95.25 92 CYS A O 1
ATOM 712 N N . GLU A 1 93 ? 8.237 -9.661 -10.827 1.00 95.06 93 GLU A N 1
ATOM 713 C CA . GLU A 1 93 ? 6.840 -9.723 -10.358 1.00 95.06 93 GLU A CA 1
ATOM 714 C C . GLU A 1 93 ? 6.510 -8.635 -9.319 1.00 95.06 93 GLU A C 1
ATOM 716 O O . GLU A 1 93 ? 5.344 -8.314 -9.089 1.00 95.06 93 GLU A O 1
ATOM 721 N N . THR A 1 94 ? 7.529 -8.014 -8.708 1.00 94.81 94 THR A N 1
ATOM 722 C CA . THR A 1 94 ? 7.375 -6.816 -7.860 1.00 94.81 94 THR A CA 1
ATOM 723 C C . THR A 1 94 ? 6.577 -5.724 -8.572 1.00 94.81 94 THR A C 1
ATOM 725 O O . THR A 1 94 ? 5.808 -5.005 -7.940 1.00 94.81 94 THR A O 1
ATOM 728 N N . PHE A 1 95 ? 6.744 -5.618 -9.891 1.00 93.94 95 PHE A N 1
ATOM 729 C CA . PHE A 1 95 ? 6.162 -4.567 -10.717 1.00 93.94 95 PHE A CA 1
ATOM 730 C C . PHE A 1 95 ? 4.841 -4.979 -11.377 1.00 93.94 95 PHE A C 1
ATOM 732 O O . PHE A 1 95 ? 4.330 -4.249 -12.216 1.00 93.94 95 PHE A O 1
ATOM 739 N N . ASP A 1 96 ? 4.256 -6.122 -11.022 1.00 89.81 96 ASP A N 1
ATOM 740 C CA . ASP A 1 96 ? 2.959 -6.523 -11.583 1.00 89.81 96 ASP A CA 1
ATOM 741 C C . ASP A 1 96 ? 1.770 -5.920 -10.818 1.00 89.81 96 ASP A C 1
ATOM 743 O O . ASP A 1 96 ? 0.627 -6.022 -11.261 1.00 89.81 96 ASP A O 1
ATOM 747 N N . ARG A 1 97 ? 2.012 -5.270 -9.669 1.00 80.31 97 ARG A N 1
ATOM 748 C CA . ARG A 1 97 ? 0.962 -4.628 -8.868 1.00 80.31 97 ARG A CA 1
ATOM 749 C C . ARG A 1 97 ? 1.443 -3.364 -8.164 1.00 80.31 97 ARG A C 1
ATOM 751 O O . ARG A 1 97 ? 2.571 -3.297 -7.687 1.00 80.31 97 ARG A O 1
ATOM 758 N N . SER A 1 98 ? 0.536 -2.400 -8.030 1.00 82.00 98 SER A N 1
ATOM 759 C CA . SER A 1 98 ? 0.675 -1.306 -7.062 1.00 82.00 98 SER A CA 1
ATOM 760 C C . SER A 1 98 ? 0.091 -1.721 -5.713 1.00 82.00 98 SER A C 1
ATOM 762 O O . SER A 1 98 ? -0.766 -2.608 -5.647 1.00 82.00 98 SER A O 1
ATOM 764 N N . ILE A 1 99 ? 0.513 -1.059 -4.635 1.00 85.69 99 ILE A N 1
ATOM 765 C CA . ILE A 1 99 ? -0.153 -1.213 -3.339 1.00 85.69 99 ILE A CA 1
ATOM 766 C C . ILE A 1 99 ? -1.486 -0.466 -3.393 1.00 85.69 99 ILE A C 1
ATOM 768 O O . ILE A 1 99 ? -1.517 0.761 -3.451 1.00 85.69 99 ILE A O 1
ATOM 772 N N . SER A 1 100 ? -2.589 -1.212 -3.370 1.00 85.06 100 SER A N 1
ATOM 773 C CA . SER A 1 100 ? -3.934 -0.665 -3.230 1.00 85.06 100 SER A CA 1
ATOM 774 C C . SER A 1 100 ? -4.400 -0.790 -1.783 1.00 85.06 100 SER A C 1
ATOM 776 O O . SER A 1 100 ? -4.235 -1.828 -1.133 1.00 85.06 100 SER A O 1
ATOM 778 N N . LEU A 1 101 ? -4.981 0.293 -1.274 1.00 90.56 101 LEU A N 1
ATOM 779 C CA . LEU A 1 101 ? -5.635 0.325 0.025 1.00 90.56 101 LEU A CA 1
ATOM 780 C C . LEU A 1 101 ? -7.141 0.496 -0.198 1.00 90.56 101 LEU A C 1
ATOM 782 O O . LEU A 1 101 ? -7.535 1.231 -1.108 1.00 90.56 101 LEU A O 1
ATOM 786 N N . PRO A 1 102 ? -7.985 -0.185 0.592 1.00 90.62 102 PRO A N 1
ATOM 787 C CA . PRO A 1 102 ? -9.423 -0.029 0.485 1.00 90.62 102 PRO A CA 1
ATOM 788 C C . PRO A 1 102 ? -9.812 1.406 0.838 1.00 90.62 102 PRO A C 1
ATOM 790 O O . PRO A 1 102 ? -9.185 2.052 1.680 1.00 90.62 102 PRO A O 1
ATOM 793 N N . ASN A 1 103 ? -10.871 1.893 0.205 1.00 85.62 103 ASN A N 1
ATOM 794 C CA . ASN A 1 103 ? -11.467 3.176 0.531 1.00 85.62 103 ASN A CA 1
ATOM 795 C C . ASN A 1 103 ? -12.943 2.969 0.852 1.00 85.62 103 ASN A C 1
ATOM 797 O O . ASN A 1 103 ? -13.609 2.159 0.211 1.00 85.62 103 ASN A O 1
ATOM 801 N N . SER A 1 104 ? -13.442 3.704 1.837 1.00 91.25 104 SER A N 1
ATOM 802 C CA . SER A 1 104 ? -14.844 3.658 2.238 1.00 91.25 104 SER A CA 1
ATOM 803 C C . SER A 1 104 ? -15.303 5.042 2.702 1.00 91.25 104 SER A C 1
ATOM 805 O O . SER A 1 104 ? -14.473 5.855 3.114 1.00 91.25 104 SER A O 1
ATOM 807 N N . PRO A 1 105 ? -16.616 5.308 2.730 1.00 93.00 105 PRO A N 1
ATOM 808 C CA . PRO A 1 105 ? -17.157 6.546 3.289 1.00 93.00 105 PRO A CA 1
ATOM 809 C C . PRO A 1 105 ? -16.807 6.781 4.768 1.00 93.00 105 PRO A C 1
ATOM 811 O O . PRO A 1 105 ? -16.869 7.912 5.244 1.00 93.00 105 PRO A O 1
ATOM 814 N N . SER A 1 106 ? -16.479 5.726 5.522 1.00 95.12 106 SER A N 1
ATOM 815 C CA . SER A 1 106 ? -16.188 5.807 6.961 1.00 95.12 106 SER A CA 1
ATOM 816 C C . SER A 1 106 ? -14.714 6.024 7.280 1.00 95.12 106 SER A C 1
ATOM 818 O O . SER A 1 106 ? -14.389 6.613 8.310 1.00 95.12 106 SER A O 1
ATOM 820 N N . ILE A 1 107 ? -13.821 5.515 6.435 1.00 94.69 107 ILE A N 1
ATOM 821 C CA . ILE A 1 107 ? -12.385 5.485 6.694 1.00 94.69 107 ILE A CA 1
ATOM 822 C C . ILE A 1 107 ? -11.608 5.446 5.386 1.00 94.69 107 ILE A C 1
ATOM 824 O O . ILE A 1 107 ? -11.919 4.685 4.466 1.00 94.69 107 ILE A O 1
ATOM 828 N N . SER A 1 108 ? -10.561 6.259 5.363 1.00 94.69 108 SER A N 1
ATOM 829 C CA . SER A 1 108 ? -9.553 6.304 4.315 1.00 94.69 108 SER A CA 1
ATOM 830 C C . SER A 1 108 ? -8.216 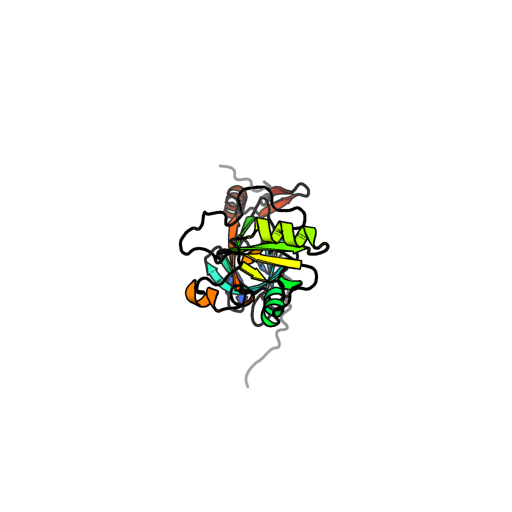5.832 4.878 1.00 94.69 108 SER A C 1
ATOM 832 O O . SER A 1 108 ? -7.921 6.046 6.059 1.00 94.69 108 SER A O 1
ATOM 834 N N . PHE A 1 109 ? -7.400 5.208 4.033 1.00 93.94 109 PHE A N 1
ATOM 835 C CA . PHE A 1 109 ? -6.035 4.831 4.374 1.00 93.94 109 PHE A CA 1
ATOM 836 C C . PHE A 1 109 ? -5.041 5.504 3.440 1.00 93.94 109 PHE A C 1
ATOM 838 O O . PHE A 1 109 ? -5.318 5.733 2.264 1.00 93.94 109 PHE A O 1
ATOM 845 N N . ARG A 1 110 ? -3.845 5.762 3.961 1.00 91.31 110 ARG A N 1
ATOM 846 C CA . ARG A 1 110 ? -2.705 6.230 3.178 1.00 91.31 110 ARG A CA 1
ATOM 847 C C . ARG A 1 110 ? -1.413 5.612 3.679 1.00 91.31 110 ARG A C 1
ATOM 849 O O . ARG A 1 110 ? -1.252 5.362 4.873 1.00 91.31 110 ARG A O 1
ATOM 856 N N . ILE A 1 111 ? -0.472 5.427 2.766 1.00 89.06 111 ILE A N 1
ATOM 857 C CA . ILE A 1 111 ? 0.909 5.102 3.117 1.00 89.06 111 ILE A CA 1
ATOM 858 C C . ILE A 1 111 ? 1.578 6.399 3.592 1.00 89.06 111 ILE A C 1
ATOM 860 O O . ILE A 1 111 ? 1.445 7.440 2.952 1.00 89.06 111 ILE A O 1
ATOM 864 N N . ASN A 1 112 ? 2.239 6.365 4.747 1.00 82.44 112 ASN A N 1
ATOM 865 C CA . ASN A 1 112 ? 2.917 7.510 5.357 1.00 82.44 112 ASN A CA 1
ATOM 866 C C . ASN A 1 112 ? 4.442 7.379 5.220 1.00 82.44 112 ASN A C 1
ATOM 868 O O . ASN A 1 112 ? 5.205 7.611 6.161 1.00 82.44 112 ASN A O 1
ATOM 872 N N . GLU A 1 113 ? 4.856 7.014 4.014 1.00 74.31 113 GLU A N 1
ATOM 873 C CA . GLU A 1 113 ? 6.221 6.957 3.517 1.00 74.31 113 GLU A CA 1
ATOM 874 C C . GLU A 1 113 ? 6.235 7.636 2.155 1.00 74.31 113 GLU A C 1
ATOM 876 O O . GLU A 1 113 ? 5.194 7.807 1.516 1.00 74.31 113 GLU A O 1
ATOM 881 N N . ARG A 1 114 ? 7.429 8.007 1.689 1.00 77.50 114 ARG A N 1
ATOM 882 C CA . ARG A 1 114 ? 7.566 8.373 0.285 1.00 77.50 114 ARG A CA 1
ATOM 883 C C . ARG A 1 114 ? 7.265 7.139 -0.562 1.00 77.50 114 ARG A C 1
ATOM 885 O O . ARG A 1 114 ? 7.717 6.036 -0.249 1.00 77.50 114 ARG A O 1
ATOM 892 N N . ASN A 1 115 ? 6.519 7.352 -1.632 1.00 83.75 115 ASN A N 1
ATOM 893 C CA . ASN A 1 115 ? 6.397 6.389 -2.709 1.00 83.75 115 ASN A CA 1
ATOM 894 C C . ASN A 1 115 ? 7.282 6.861 -3.857 1.00 83.75 115 ASN A C 1
ATOM 896 O O . ASN A 1 115 ? 7.418 8.063 -4.086 1.00 83.75 115 ASN A O 1
ATOM 900 N N . VAL A 1 116 ? 7.870 5.919 -4.582 1.00 85.69 116 VAL A N 1
ATOM 901 C CA . VAL A 1 116 ? 8.455 6.195 -5.892 1.00 85.69 116 VAL A CA 1
ATOM 902 C C . VAL A 1 116 ? 7.432 5.832 -6.958 1.00 85.69 116 VAL A C 1
ATOM 904 O O . VAL A 1 116 ? 6.773 4.792 -6.866 1.00 85.69 116 VAL A O 1
ATOM 907 N N . THR A 1 117 ? 7.293 6.697 -7.961 1.00 88.62 117 THR A N 1
ATOM 908 C CA . THR A 1 117 ? 6.521 6.377 -9.163 1.00 88.62 117 THR A CA 1
ATOM 909 C C . THR A 1 117 ? 7.450 5.710 -10.170 1.00 88.62 117 THR A C 1
ATOM 911 O O . THR A 1 117 ? 8.476 6.266 -10.559 1.00 88.62 117 THR A O 1
ATOM 914 N N . LEU A 1 118 ? 7.093 4.494 -10.563 1.00 92.19 118 LEU A N 1
ATOM 915 C CA . LEU A 1 118 ? 7.776 3.676 -11.555 1.00 92.19 118 LEU A CA 1
ATOM 916 C C . LEU A 1 118 ? 6.886 3.566 -12.792 1.00 92.19 118 LEU A C 1
ATOM 918 O O . LEU A 1 118 ? 5.666 3.486 -12.670 1.00 92.19 118 LEU A O 1
ATOM 922 N N . PHE A 1 119 ? 7.479 3.488 -13.976 1.00 93.06 119 PHE A N 1
ATOM 923 C CA . PHE A 1 119 ? 6.750 3.262 -15.221 1.00 93.06 119 PHE A CA 1
ATOM 924 C C . PHE A 1 119 ? 7.151 1.915 -15.806 1.00 93.06 119 PHE A C 1
ATOM 926 O O . PHE A 1 119 ? 8.297 1.727 -16.211 1.00 93.06 119 PHE A O 1
ATOM 933 N N . ARG A 1 120 ? 6.210 0.968 -15.840 1.00 94.38 120 ARG A N 1
ATOM 934 C CA . ARG A 1 120 ? 6.401 -0.349 -16.457 1.00 94.38 120 ARG A CA 1
ATOM 935 C C . ARG A 1 120 ? 5.971 -0.285 -17.909 1.00 94.38 120 ARG A C 1
ATOM 937 O O . ARG A 1 120 ? 4.779 -0.191 -18.173 1.00 94.38 120 ARG A O 1
ATOM 944 N N . CYS A 1 121 ? 6.926 -0.372 -18.824 1.00 94.62 121 CYS A N 1
ATOM 945 C CA . CYS A 1 121 ? 6.698 -0.265 -20.260 1.00 94.62 121 CYS A CA 1
ATOM 946 C C . CYS A 1 121 ? 6.935 -1.598 -20.961 1.00 94.62 121 CYS A C 1
ATOM 948 O O . CYS A 1 121 ? 8.035 -2.146 -20.897 1.00 94.62 121 CYS A O 1
ATOM 950 N N . ASN A 1 122 ? 5.921 -2.114 -21.653 1.00 93.94 122 ASN A N 1
ATOM 951 C CA . ASN A 1 122 ? 6.029 -3.355 -22.415 1.00 93.94 122 ASN A CA 1
ATOM 952 C C . ASN A 1 122 ? 6.902 -3.158 -23.663 1.00 93.94 122 ASN A C 1
ATOM 954 O O . ASN A 1 122 ? 6.680 -2.237 -24.455 1.00 93.94 122 ASN A O 1
ATOM 958 N N . ASN A 1 123 ? 7.823 -4.094 -23.885 1.00 87.75 123 ASN A N 1
ATOM 959 C CA . ASN A 1 123 ? 8.787 -4.091 -24.989 1.00 87.75 123 ASN A CA 1
ATOM 960 C C . ASN A 1 123 ? 8.358 -5.015 -26.140 1.00 87.75 123 ASN A C 1
ATOM 962 O O . ASN A 1 123 ? 9.202 -5.575 -26.832 1.00 87.75 123 ASN A O 1
ATOM 966 N N . ASN A 1 124 ? 7.050 -5.210 -26.339 1.00 82.38 124 ASN A N 1
ATOM 967 C CA . ASN A 1 124 ? 6.520 -6.169 -27.319 1.00 82.38 124 ASN A CA 1
ATOM 968 C C . ASN A 1 124 ? 6.991 -5.896 -28.762 1.00 82.38 124 ASN A C 1
ATOM 970 O O . ASN A 1 124 ? 6.997 -6.810 -29.580 1.00 82.38 124 ASN A O 1
ATOM 974 N N . LEU A 1 125 ? 7.361 -4.648 -29.070 1.00 81.38 125 LEU A N 1
ATOM 975 C CA . LEU A 1 125 ? 7.899 -4.203 -30.355 1.00 81.38 125 LEU A CA 1
ATOM 976 C C . LEU A 1 125 ? 9.094 -3.270 -30.110 1.00 81.38 125 LEU A C 1
ATOM 978 O O . LEU A 1 125 ? 9.057 -2.462 -29.180 1.00 81.38 125 LEU A O 1
ATOM 982 N N . ASP A 1 126 ? 10.101 -3.302 -30.986 1.00 81.50 126 ASP A N 1
ATOM 983 C CA . ASP A 1 126 ? 11.258 -2.390 -30.910 1.00 81.50 126 ASP A CA 1
ATOM 984 C C . ASP A 1 126 ? 10.844 -0.911 -30.973 1.00 81.50 126 ASP A C 1
ATOM 986 O O . ASP A 1 126 ? 11.436 -0.062 -30.306 1.00 81.50 126 ASP A O 1
ATOM 990 N N . ILE A 1 127 ? 9.776 -0.604 -31.718 1.00 80.81 127 ILE A N 1
ATOM 991 C CA . ILE A 1 127 ? 9.197 0.745 -31.804 1.00 80.81 127 ILE A CA 1
ATOM 992 C C . ILE A 1 127 ? 8.729 1.218 -30.425 1.00 80.81 127 ILE A C 1
ATOM 994 O O . ILE A 1 127 ? 9.044 2.338 -30.028 1.00 80.81 127 ILE A O 1
ATOM 998 N N . ASN A 1 128 ? 8.039 0.356 -29.671 1.00 86.38 128 ASN A N 1
ATOM 999 C CA . ASN A 1 128 ? 7.551 0.684 -28.332 1.00 86.38 128 ASN A CA 1
ATOM 1000 C C . ASN A 1 128 ? 8.718 1.019 -27.406 1.00 86.38 128 ASN A C 1
ATOM 1002 O O . ASN A 1 128 ? 8.681 2.023 -26.701 1.00 86.38 128 ASN A O 1
ATOM 1006 N N . ARG A 1 129 ? 9.784 0.215 -27.465 1.00 81.38 129 ARG A N 1
ATOM 1007 C CA . ARG A 1 129 ? 11.001 0.470 -26.698 1.00 81.38 129 ARG A CA 1
ATOM 1008 C C . ARG A 1 129 ? 11.627 1.815 -27.067 1.00 81.38 129 ARG A C 1
ATOM 1010 O O . ARG A 1 129 ? 11.909 2.603 -26.174 1.00 81.38 129 ARG A O 1
ATOM 1017 N N . SER A 1 130 ? 11.792 2.109 -28.358 1.00 85.31 130 SER A N 1
ATOM 1018 C CA . SER A 1 130 ? 12.356 3.388 -28.809 1.00 85.31 130 SER A CA 1
ATOM 1019 C C . SER A 1 130 ? 11.501 4.591 -28.398 1.00 85.31 130 SER A C 1
ATOM 1021 O O . SER A 1 130 ? 12.050 5.642 -28.069 1.00 85.31 130 SER A O 1
ATOM 1023 N N . MET A 1 131 ? 10.172 4.459 -28.422 1.00 86.62 131 MET A N 1
ATOM 1024 C CA . MET A 1 131 ? 9.254 5.507 -27.969 1.00 86.62 131 MET A CA 1
ATOM 1025 C C . MET A 1 131 ? 9.380 5.744 -26.464 1.00 86.62 131 MET A C 1
ATOM 1027 O O . MET A 1 131 ? 9.529 6.890 -26.039 1.00 86.62 131 MET A O 1
ATOM 1031 N N . SER A 1 132 ? 9.369 4.673 -25.664 1.00 87.56 132 SER A N 1
ATOM 1032 C CA . SER A 1 132 ? 9.552 4.754 -24.214 1.00 87.56 132 SER A CA 1
ATOM 1033 C C . SER A 1 132 ? 10.927 5.322 -23.851 1.00 87.56 132 SER A C 1
ATOM 1035 O O . SER A 1 132 ? 10.993 6.245 -23.048 1.00 87.56 132 SER A O 1
ATOM 1037 N N . ASP A 1 133 ? 12.010 4.860 -24.483 1.00 86.25 133 ASP A N 1
ATOM 1038 C CA . ASP A 1 133 ? 13.370 5.370 -24.256 1.00 86.25 133 ASP A CA 1
ATOM 1039 C C . ASP A 1 133 ? 13.479 6.873 -24.571 1.00 86.25 133 ASP A C 1
ATOM 1041 O O . ASP A 1 133 ? 14.125 7.618 -23.834 1.00 86.25 133 ASP A O 1
ATOM 1045 N N . HIS A 1 134 ? 12.816 7.347 -25.631 1.00 89.12 134 HIS A N 1
ATOM 1046 C CA . HIS A 1 134 ? 12.783 8.771 -25.969 1.00 89.12 134 HIS A CA 1
ATOM 1047 C C . HIS A 1 134 ? 11.977 9.600 -24.955 1.00 89.12 134 HIS A C 1
ATOM 1049 O O . HIS A 1 134 ? 12.424 10.671 -24.531 1.00 89.12 134 HIS A O 1
ATOM 1055 N N . TYR A 1 135 ? 10.794 9.118 -24.563 1.00 90.19 135 TYR A N 1
ATOM 1056 C CA . TYR A 1 135 ? 9.921 9.796 -23.600 1.00 90.19 135 TYR A CA 1
ATOM 1057 C C . TYR A 1 135 ? 10.568 9.860 -22.206 1.00 90.19 135 TYR A C 1
ATOM 1059 O O . TYR A 1 135 ? 10.608 10.915 -21.576 1.00 90.19 135 TYR A O 1
ATOM 1067 N N . PHE A 1 136 ? 11.181 8.760 -21.767 1.00 91.44 136 PHE A N 1
ATOM 1068 C CA . PHE A 1 136 ? 11.850 8.622 -20.475 1.00 91.44 136 PHE A CA 1
ATOM 1069 C C . PHE A 1 136 ? 13.365 8.889 -20.537 1.00 91.44 136 PHE A C 1
ATOM 1071 O O . PHE A 1 136 ? 14.107 8.407 -19.685 1.00 91.44 136 PHE A O 1
ATOM 1078 N N . ARG A 1 137 ? 13.859 9.685 -21.496 1.00 88.81 137 ARG A N 1
ATOM 1079 C CA . ARG A 1 137 ? 15.308 9.916 -21.703 1.00 88.81 137 ARG A CA 1
ATOM 1080 C C . ARG A 1 137 ? 16.066 10.461 -20.479 1.00 88.81 137 ARG A C 1
ATOM 1082 O O . ARG A 1 137 ? 17.272 10.277 -20.371 1.00 88.81 137 ARG A O 1
ATOM 1089 N N . GLU A 1 138 ? 15.369 11.151 -19.575 1.00 87.75 138 GLU A N 1
ATOM 1090 C CA . GLU A 1 138 ? 15.928 11.709 -18.328 1.00 87.75 138 GLU A CA 1
ATOM 1091 C C . GLU A 1 138 ? 15.701 10.802 -17.105 1.00 87.75 138 GLU A C 1
ATOM 1093 O O . GLU A 1 138 ? 15.940 11.209 -15.967 1.00 87.75 138 GLU A O 1
ATOM 1098 N N . TYR A 1 139 ? 15.184 9.593 -17.320 1.00 89.19 139 TYR A N 1
ATOM 1099 C CA . TYR A 1 139 ? 14.920 8.605 -16.283 1.00 89.19 139 TYR A CA 1
ATOM 1100 C C . TYR A 1 139 ? 16.017 7.551 -16.286 1.00 89.19 139 TYR A C 1
ATOM 1102 O O . TYR A 1 139 ? 16.650 7.251 -17.300 1.00 89.19 139 TYR A O 1
ATOM 1110 N N . LEU A 1 140 ? 16.195 6.933 -15.128 1.00 89.06 140 LEU A N 1
ATOM 1111 C CA . LEU A 1 140 ? 16.909 5.674 -15.034 1.00 89.06 140 LEU A CA 1
ATOM 1112 C C . LEU A 1 140 ? 16.015 4.563 -15.566 1.00 89.06 140 LEU A C 1
ATOM 1114 O O . LEU A 1 140 ? 14.788 4.646 -15.482 1.00 89.06 140 LEU A O 1
ATOM 1118 N N . ASN A 1 141 ? 16.635 3.508 -16.084 1.00 91.56 141 ASN A N 1
ATOM 1119 C CA . ASN A 1 141 ? 15.915 2.335 -16.544 1.00 91.56 141 ASN A CA 1
ATOM 1120 C C . ASN A 1 141 ? 16.474 1.044 -15.942 1.00 91.56 141 ASN A C 1
ATOM 1122 O O . ASN A 1 141 ? 17.664 0.921 -15.650 1.00 91.56 141 ASN A O 1
ATOM 1126 N N . TYR A 1 142 ? 15.586 0.071 -15.768 1.00 91.75 142 TYR A N 1
ATOM 1127 C CA . TYR A 1 142 ? 15.899 -1.294 -15.379 1.00 91.75 142 TYR A CA 1
ATOM 1128 C C . TYR A 1 142 ? 15.378 -2.248 -16.467 1.00 91.75 142 TYR A C 1
ATOM 1130 O O . TYR A 1 142 ? 14.209 -2.640 -16.442 1.00 91.75 142 TYR A O 1
ATOM 1138 N N . PRO A 1 143 ? 16.224 -2.624 -17.445 1.00 91.25 143 PRO A N 1
ATOM 1139 C CA . PRO A 1 143 ? 15.818 -3.414 -18.607 1.00 91.25 143 PRO A CA 1
ATOM 1140 C C . PRO A 1 143 ? 16.002 -4.927 -18.401 1.00 91.25 143 PRO A C 1
ATOM 1142 O O . PRO A 1 143 ? 15.942 -5.693 -19.356 1.00 91.25 143 PRO A O 1
ATOM 1145 N N . LYS A 1 144 ? 16.296 -5.380 -17.172 1.00 91.62 144 LYS A N 1
ATOM 1146 C CA . LYS A 1 144 ? 16.591 -6.798 -16.886 1.00 91.62 144 LYS A CA 1
ATOM 1147 C C . LYS A 1 144 ? 15.334 -7.666 -16.754 1.00 91.62 144 LYS A C 1
ATOM 1149 O O . LYS A 1 144 ? 15.458 -8.882 -16.636 1.00 91.62 144 LYS A O 1
ATOM 1154 N N . CYS A 1 145 ? 14.147 -7.064 -16.761 1.00 93.12 145 CYS A N 1
ATOM 1155 C CA . CYS A 1 145 ? 12.889 -7.799 -16.768 1.00 93.12 145 CYS A CA 1
ATOM 1156 C C . CYS A 1 145 ? 12.556 -8.294 -18.176 1.00 93.12 145 CYS A C 1
ATOM 1158 O O . CYS A 1 145 ? 12.694 -7.572 -19.161 1.00 93.12 145 CYS A O 1
ATOM 1160 N N . SER A 1 146 ? 12.118 -9.547 -18.284 1.00 91.81 146 SER A N 1
ATOM 1161 C CA . SER A 1 146 ? 11.733 -10.112 -19.577 1.00 91.81 146 SER A CA 1
ATOM 1162 C C . SER A 1 146 ? 10.394 -9.518 -20.024 1.00 91.81 146 SER A C 1
ATOM 1164 O O . SER A 1 146 ? 9.427 -9.530 -19.267 1.00 91.81 146 SER A O 1
ATOM 1166 N N . GLY A 1 147 ? 10.341 -8.985 -21.246 1.00 91.81 147 GLY A N 1
ATOM 1167 C CA . GLY A 1 147 ? 9.128 -8.423 -21.850 1.00 91.81 147 GLY A CA 1
ATOM 1168 C C . GLY A 1 147 ? 8.803 -6.966 -21.493 1.00 91.81 147 GLY A C 1
ATOM 1169 O O . GLY A 1 147 ? 7.947 -6.376 -22.150 1.00 91.81 147 GLY A O 1
ATOM 1170 N N . PHE A 1 148 ? 9.483 -6.344 -20.526 1.00 93.81 148 PHE A N 1
ATOM 1171 C CA . PHE A 1 148 ? 9.246 -4.941 -20.163 1.00 93.81 148 PHE A CA 1
ATOM 1172 C C . PHE A 1 148 ? 10.472 -4.259 -19.544 1.00 93.81 148 PHE A C 1
ATOM 1174 O O . PHE A 1 148 ? 11.344 -4.910 -18.975 1.00 93.81 148 PHE A O 1
ATOM 1181 N N . THR A 1 149 ? 10.508 -2.929 -19.617 1.00 94.12 149 THR A N 1
ATOM 1182 C CA . THR A 1 149 ? 11.500 -2.075 -18.948 1.00 94.12 149 THR A CA 1
ATOM 1183 C C . THR A 1 149 ? 10.814 -1.252 -17.864 1.00 94.12 149 THR A C 1
ATOM 1185 O O . THR A 1 149 ? 9.702 -0.763 -18.070 1.00 94.12 149 THR A O 1
ATOM 1188 N N . ILE A 1 150 ? 11.473 -1.079 -16.715 1.00 95.00 150 ILE A N 1
ATOM 1189 C CA . ILE A 1 150 ? 11.026 -0.131 -15.687 1.00 95.00 150 ILE A CA 1
ATOM 1190 C C . ILE A 1 150 ? 11.792 1.179 -15.831 1.00 95.00 150 ILE A C 1
ATOM 1192 O O . ILE A 1 150 ? 13.019 1.148 -15.818 1.00 95.00 150 ILE A O 1
ATOM 1196 N N . TYR A 1 151 ? 11.090 2.308 -15.905 1.00 92.94 151 TYR A N 1
ATOM 1197 C CA . TYR A 1 151 ? 11.679 3.650 -15.866 1.00 92.94 151 TYR A CA 1
ATOM 1198 C C . TYR A 1 151 ? 11.346 4.346 -14.549 1.00 92.94 151 TYR A C 1
ATOM 1200 O O . TYR A 1 151 ? 10.224 4.234 -14.052 1.00 92.94 151 TYR A O 1
ATOM 1208 N N . TYR A 1 152 ? 12.315 5.049 -13.965 1.00 90.00 152 TYR A N 1
ATOM 1209 C CA . TYR A 1 152 ? 12.149 5.699 -12.665 1.00 90.00 152 TYR A CA 1
ATOM 1210 C C . TYR A 1 152 ? 13.130 6.853 -12.446 1.00 90.00 152 TYR A C 1
ATOM 1212 O O . TYR A 1 152 ? 14.165 6.959 -13.106 1.00 90.00 152 TYR A O 1
ATOM 1220 N N . LYS A 1 153 ? 12.807 7.712 -11.481 1.00 85.50 153 LYS A N 1
ATOM 1221 C CA . LYS A 1 153 ? 13.711 8.732 -10.943 1.00 85.50 153 LYS A CA 1
ATOM 1222 C C . LYS A 1 153 ? 13.967 8.450 -9.470 1.00 85.50 153 LYS A C 1
ATOM 1224 O O . LYS A 1 153 ? 13.118 7.888 -8.779 1.00 85.50 153 LYS A O 1
ATOM 1229 N N . TYR A 1 154 ? 15.147 8.835 -8.988 1.00 78.44 154 TYR A N 1
ATOM 1230 C CA . TYR A 1 154 ? 15.351 8.897 -7.547 1.00 78.44 154 TYR A CA 1
ATOM 1231 C C . TYR A 1 154 ? 14.534 10.063 -6.993 1.00 78.44 154 TYR A C 1
ATOM 1233 O O . TYR A 1 154 ? 14.653 11.168 -7.525 1.00 78.44 154 TYR A O 1
ATOM 1241 N N . PRO A 1 155 ? 13.744 9.845 -5.933 1.00 70.75 155 PRO A N 1
ATOM 1242 C CA . PRO A 1 155 ? 12.947 10.909 -5.352 1.00 70.75 155 PRO A CA 1
ATOM 1243 C C . PRO A 1 155 ? 13.866 12.026 -4.866 1.00 70.75 155 PRO A C 1
ATOM 1245 O O . PRO A 1 155 ? 14.827 11.784 -4.130 1.00 70.75 155 PRO A O 1
ATOM 1248 N N . SER A 1 156 ? 13.580 13.252 -5.294 1.00 64.50 156 SER A N 1
ATOM 1249 C CA . SER A 1 156 ? 14.344 14.430 -4.888 1.00 64.50 156 SER A CA 1
ATOM 1250 C C . SER A 1 156 ? 14.256 14.630 -3.372 1.00 64.50 156 SER A C 1
ATOM 1252 O O . SER A 1 156 ? 13.174 14.558 -2.782 1.00 64.50 156 SER A O 1
ATOM 1254 N N . GLU A 1 157 ? 15.375 14.944 -2.718 1.00 56.47 157 GLU A N 1
ATOM 1255 C CA . GLU A 1 157 ? 15.332 15.422 -1.337 1.00 56.47 157 GLU A CA 1
ATOM 1256 C C . GLU A 1 157 ? 14.589 16.771 -1.297 1.00 56.47 157 GLU A C 1
ATOM 1258 O O . GLU A 1 157 ? 15.109 17.790 -1.737 1.00 56.47 157 GLU A O 1
ATOM 1263 N N . GLY A 1 158 ? 13.343 16.777 -0.805 1.00 52.00 158 GLY A N 1
ATOM 1264 C CA . GLY A 1 158 ? 12.651 18.012 -0.414 1.00 52.00 158 GLY A CA 1
ATOM 1265 C C . GLY A 1 158 ? 11.501 18.497 -1.300 1.00 52.00 158 GLY A C 1
ATOM 1266 O O . GLY A 1 158 ? 11.056 19.623 -1.105 1.00 52.00 158 GLY A O 1
ATOM 1267 N N . ARG A 1 159 ? 10.977 17.691 -2.231 1.00 50.88 159 ARG A N 1
ATOM 1268 C CA . ARG A 1 159 ? 9.704 18.007 -2.903 1.00 50.88 159 ARG A CA 1
ATOM 1269 C C . ARG A 1 159 ? 8.706 16.885 -2.666 1.00 50.88 159 ARG A C 1
ATOM 1271 O O . ARG A 1 159 ? 8.785 15.844 -3.301 1.00 50.88 159 ARG A O 1
ATOM 1278 N N . GLU A 1 160 ? 7.805 17.092 -1.713 1.00 49.22 160 GLU A N 1
ATOM 1279 C CA . GLU A 1 160 ? 6.662 16.193 -1.494 1.00 49.22 160 GLU A CA 1
ATOM 1280 C C . GLU A 1 160 ? 5.575 16.387 -2.570 1.00 49.22 160 GLU A C 1
ATOM 1282 O O . GLU A 1 160 ? 4.791 15.474 -2.801 1.00 49.22 160 GLU A O 1
ATOM 1287 N N . ASP A 1 161 ? 5.620 17.510 -3.306 1.00 45.19 161 ASP A N 1
ATOM 1288 C CA . ASP A 1 161 ? 4.559 17.943 -4.230 1.00 45.19 161 ASP A CA 1
ATOM 1289 C C . ASP A 1 161 ? 4.980 18.041 -5.711 1.00 45.19 161 ASP A C 1
ATOM 1291 O O . ASP A 1 161 ? 4.186 18.464 -6.553 1.00 45.19 161 ASP A O 1
ATOM 1295 N N . SER A 1 162 ? 6.217 17.681 -6.079 1.00 48.69 162 SER A N 1
ATOM 1296 C CA . SER A 1 162 ? 6.566 17.580 -7.502 1.00 48.69 162 SER A CA 1
ATOM 1297 C C . SER A 1 162 ? 6.151 16.212 -8.019 1.00 48.69 162 SER A C 1
ATOM 1299 O O . SER A 1 162 ? 6.752 15.207 -7.648 1.00 48.69 162 SER A O 1
ATOM 1301 N N . SER A 1 163 ? 5.139 16.176 -8.884 1.00 53.19 163 SER A N 1
ATOM 1302 C CA . SER A 1 163 ? 4.873 14.993 -9.697 1.00 53.19 163 SER A CA 1
ATOM 1303 C C . SER A 1 163 ? 6.142 14.650 -10.479 1.00 53.19 163 SER A C 1
ATOM 1305 O O . SER A 1 163 ? 6.556 15.408 -11.353 1.00 53.19 163 SER A O 1
ATOM 1307 N N . ASP A 1 164 ? 6.754 13.506 -10.170 1.00 58.59 164 ASP A N 1
ATOM 1308 C CA . ASP A 1 164 ? 7.827 12.918 -10.977 1.00 58.59 164 ASP A CA 1
ATOM 1309 C C . ASP A 1 164 ? 7.275 12.314 -12.284 1.00 58.59 164 ASP A C 1
ATOM 1311 O O . ASP A 1 164 ? 7.978 11.564 -12.951 1.00 58.59 164 ASP A O 1
ATOM 1315 N N . ALA A 1 165 ? 6.013 12.575 -12.651 1.00 61.91 165 ALA A N 1
ATOM 1316 C CA . ALA A 1 165 ? 5.485 12.191 -13.952 1.00 61.91 165 ALA A CA 1
ATOM 1317 C C . ALA A 1 165 ? 5.951 13.195 -15.024 1.00 61.91 165 ALA A C 1
ATOM 1319 O O . ALA A 1 165 ? 5.894 14.404 -14.781 1.00 61.91 165 ALA A O 1
ATOM 1320 N N . PRO A 1 166 ? 6.418 12.735 -16.199 1.00 65.31 166 PRO A N 1
ATOM 1321 C CA . PRO A 1 166 ? 6.766 13.631 -17.298 1.00 65.31 166 PRO A CA 1
ATOM 1322 C C . PRO A 1 166 ? 5.569 14.481 -17.738 1.00 65.31 166 PRO A C 1
ATOM 1324 O O . PRO A 1 166 ? 4.418 14.073 -17.597 1.00 65.31 166 PRO A O 1
ATOM 1327 N N . GLU A 1 167 ? 5.846 15.650 -18.313 1.00 69.50 167 GLU A N 1
ATOM 1328 C CA . GLU A 1 167 ? 4.826 16.414 -19.031 1.00 69.50 167 GLU A CA 1
ATOM 1329 C C . GLU A 1 167 ? 4.417 15.670 -20.313 1.00 69.50 167 GLU A C 1
ATOM 1331 O O . GLU A 1 167 ? 5.268 15.203 -21.075 1.00 69.50 167 GLU A O 1
ATOM 1336 N N . GLY A 1 168 ? 3.108 15.591 -20.559 1.00 76.94 168 GLY A N 1
ATOM 1337 C CA . GLY A 1 168 ? 2.521 14.921 -21.720 1.00 76.94 168 GLY A CA 1
ATOM 1338 C C . GLY A 1 168 ? 1.986 13.522 -21.418 1.00 76.94 168 GLY A C 1
ATOM 1339 O O . GLY A 1 168 ? 2.218 12.961 -20.348 1.00 76.94 168 GLY A O 1
ATOM 1340 N N . ASP A 1 169 ? 1.262 12.958 -22.378 1.00 85.25 169 ASP A N 1
ATOM 1341 C CA . ASP A 1 169 ? 0.603 11.666 -22.204 1.00 85.25 169 ASP A CA 1
ATOM 1342 C C . ASP A 1 169 ? 1.629 10.529 -22.108 1.00 85.25 169 ASP A C 1
ATOM 1344 O O . ASP A 1 169 ? 2.550 10.420 -22.923 1.00 85.25 169 ASP A O 1
ATOM 1348 N N . ILE A 1 170 ? 1.474 9.690 -21.080 1.00 88.12 170 ILE A N 1
ATOM 1349 C CA . ILE A 1 170 ? 2.304 8.500 -20.880 1.00 88.12 170 ILE A CA 1
ATOM 1350 C C . ILE A 1 170 ? 2.095 7.569 -22.086 1.00 88.12 170 ILE A C 1
ATOM 1352 O O . ILE A 1 170 ? 0.945 7.344 -22.462 1.00 88.12 170 ILE A O 1
ATOM 1356 N N . PRO A 1 171 ? 3.161 6.996 -22.678 1.00 90.38 171 PRO A N 1
ATOM 1357 C CA . PRO A 1 171 ? 3.017 6.067 -23.794 1.00 90.38 171 PRO A CA 1
ATOM 1358 C C . PRO A 1 171 ? 2.066 4.906 -23.472 1.00 90.38 171 PRO A C 1
ATOM 1360 O O . PRO A 1 171 ? 2.160 4.318 -22.397 1.00 90.38 171 PRO A O 1
ATOM 1363 N N . ASP A 1 172 ? 1.214 4.516 -24.423 1.00 90.00 172 ASP A N 1
ATOM 1364 C CA . ASP A 1 172 ? 0.164 3.497 -24.222 1.00 90.00 172 ASP A CA 1
ATOM 1365 C C . ASP A 1 172 ? 0.693 2.127 -23.760 1.00 90.00 172 ASP A C 1
ATOM 1367 O O . ASP A 1 172 ? -0.019 1.333 -23.144 1.00 90.00 172 ASP A O 1
ATOM 1371 N N . ASN A 1 173 ? 1.956 1.814 -24.061 1.00 91.56 173 ASN A N 1
ATOM 1372 C CA . ASN A 1 173 ? 2.607 0.581 -23.626 1.00 91.56 173 ASN A CA 1
ATOM 1373 C C . ASN A 1 173 ? 3.110 0.636 -22.174 1.00 91.56 173 ASN A C 1
ATOM 1375 O O . ASN A 1 173 ? 3.676 -0.358 -21.711 1.00 91.56 173 ASN A O 1
ATOM 1379 N N . CYS A 1 174 ? 2.946 1.767 -21.486 1.00 92.94 174 CYS A N 1
ATOM 1380 C CA . CYS A 1 174 ? 3.472 2.038 -20.159 1.00 92.94 174 CYS A CA 1
ATOM 1381 C C . CYS A 1 174 ? 2.359 2.245 -19.128 1.00 92.94 174 CYS A C 1
ATOM 1383 O O . CYS A 1 174 ? 1.409 2.988 -19.350 1.00 92.94 174 CYS A O 1
ATOM 1385 N N . SER A 1 175 ? 2.520 1.643 -17.951 1.00 92.00 175 SER A N 1
ATOM 1386 C CA . SER A 1 175 ? 1.615 1.827 -16.813 1.00 92.00 175 SER A CA 1
ATOM 1387 C C . SER A 1 175 ? 2.368 2.356 -15.586 1.00 92.00 175 SER A C 1
ATOM 1389 O O . SER A 1 175 ? 3.427 1.801 -15.259 1.00 92.00 175 SER A O 1
ATOM 1391 N N . PRO A 1 176 ? 1.844 3.378 -14.881 1.00 90.75 176 PRO A N 1
ATOM 1392 C CA . PRO A 1 176 ? 2.437 3.856 -13.640 1.00 90.75 176 PRO A CA 1
ATOM 1393 C C . PRO A 1 176 ? 2.207 2.857 -12.500 1.00 90.75 176 PRO A C 1
ATOM 1395 O O . PRO A 1 176 ? 1.146 2.243 -12.385 1.00 90.75 176 PRO A O 1
ATOM 1398 N N . ILE A 1 177 ? 3.208 2.716 -11.637 1.00 91.75 177 ILE A N 1
ATOM 1399 C CA . ILE A 1 177 ? 3.187 1.874 -10.442 1.00 91.75 177 ILE A CA 1
ATOM 1400 C C . ILE A 1 177 ? 3.760 2.685 -9.289 1.00 91.75 177 ILE A C 1
ATOM 1402 O O . ILE A 1 177 ? 4.813 3.304 -9.431 1.00 91.75 177 ILE A O 1
ATOM 1406 N N . GLN A 1 178 ? 3.094 2.662 -8.137 1.00 89.38 178 GLN A N 1
ATOM 1407 C CA . GLN A 1 178 ? 3.602 3.303 -6.926 1.00 89.38 178 GLN A CA 1
ATOM 1408 C C . GLN A 1 178 ? 3.986 2.261 -5.887 1.00 89.38 178 GLN A C 1
ATOM 1410 O O . GLN A 1 178 ? 3.168 1.421 -5.500 1.00 89.38 178 GLN A O 1
ATOM 1415 N N . LEU A 1 179 ? 5.236 2.341 -5.431 1.00 91.06 179 LEU A N 1
ATOM 1416 C CA . LEU A 1 179 ? 5.779 1.473 -4.393 1.00 91.06 179 LEU A CA 1
ATOM 1417 C C . LEU A 1 179 ? 6.478 2.294 -3.302 1.00 91.06 179 LEU A C 1
ATOM 1419 O O . LEU A 1 179 ? 7.099 3.317 -3.606 1.00 91.06 179 LEU A O 1
ATOM 1423 N N . PRO A 1 180 ? 6.394 1.856 -2.037 1.00 90.31 180 PRO A N 1
ATOM 1424 C CA . PRO A 1 180 ? 7.027 2.540 -0.921 1.00 90.31 180 PRO A CA 1
ATOM 1425 C C . PRO A 1 180 ? 8.551 2.400 -0.966 1.00 90.31 180 PRO A C 1
ATOM 1427 O O . PRO A 1 180 ? 9.092 1.363 -1.363 1.00 90.31 180 PRO A O 1
ATOM 1430 N N . ILE A 1 181 ? 9.242 3.441 -0.498 1.00 87.19 181 ILE A N 1
ATOM 1431 C CA . ILE A 1 181 ? 10.708 3.485 -0.396 1.00 87.19 181 ILE A CA 1
ATOM 1432 C C . ILE A 1 181 ? 11.174 3.762 1.032 1.00 87.19 181 ILE A C 1
ATOM 1434 O O . ILE A 1 181 ? 10.470 4.350 1.858 1.00 87.19 181 ILE A O 1
ATOM 1438 N N . THR A 1 182 ? 12.413 3.384 1.322 1.00 76.06 182 THR A N 1
ATOM 1439 C CA . THR A 1 182 ? 13.086 3.701 2.583 1.00 76.06 182 THR A CA 1
ATOM 1440 C C . THR A 1 182 ? 13.573 5.153 2.608 1.00 76.06 182 THR A C 1
ATOM 1442 O O . THR A 1 182 ? 14.343 5.590 1.760 1.00 76.06 182 THR A O 1
ATOM 1445 N N . TRP A 1 183 ? 13.183 5.901 3.645 1.00 63.78 183 TRP A N 1
ATOM 1446 C CA . TRP A 1 183 ? 13.521 7.326 3.825 1.00 63.78 183 TRP A CA 1
ATOM 1447 C C . TRP A 1 183 ? 15.033 7.617 3.909 1.00 63.78 183 TRP A C 1
ATOM 1449 O O . TRP A 1 183 ? 15.470 8.717 3.595 1.00 63.78 183 TRP A O 1
ATOM 1459 N N . ASN A 1 184 ? 15.834 6.630 4.330 1.00 58.31 184 ASN A N 1
ATOM 1460 C CA . ASN A 1 184 ? 17.265 6.793 4.623 1.00 58.31 184 ASN A CA 1
ATOM 1461 C C . ASN A 1 184 ? 18.196 6.459 3.449 1.00 58.31 184 ASN A C 1
ATOM 1463 O O . ASN A 1 184 ? 19.420 6.407 3.630 1.00 58.31 184 ASN A O 1
ATOM 1467 N N . THR A 1 185 ? 17.658 6.209 2.258 1.00 55.44 185 THR A N 1
ATOM 1468 C CA . THR A 1 185 ? 18.493 6.031 1.073 1.00 55.44 185 THR A CA 1
ATOM 1469 C C . THR A 1 185 ? 18.900 7.419 0.589 1.00 55.44 185 THR A C 1
ATOM 1471 O O . THR A 1 185 ? 18.192 8.041 -0.195 1.00 55.44 185 THR A O 1
ATOM 1474 N N . SER A 1 186 ? 20.025 7.938 1.100 1.00 54.19 186 SER A N 1
ATOM 1475 C CA . SER A 1 186 ? 20.607 9.180 0.575 1.00 54.19 186 SER A CA 1
ATOM 1476 C C . SER A 1 186 ? 20.761 9.048 -0.937 1.00 54.19 186 SER A C 1
ATOM 1478 O O . SER A 1 186 ? 21.125 7.973 -1.422 1.00 54.19 186 SER A O 1
ATOM 1480 N N . GLN A 1 187 ? 20.520 10.122 -1.689 1.00 55.69 187 GLN A N 1
ATOM 1481 C CA . GLN A 1 187 ? 20.583 10.080 -3.157 1.00 55.69 187 GLN A CA 1
ATOM 1482 C C . GLN A 1 187 ? 21.919 9.485 -3.659 1.00 55.69 187 GLN A C 1
ATOM 1484 O O . GLN A 1 187 ? 21.950 8.707 -4.608 1.00 55.69 187 GLN A O 1
ATOM 1489 N N . SER A 1 188 ? 23.014 9.745 -2.935 1.00 52.62 188 SER A N 1
ATOM 1490 C CA . SER A 1 188 ? 24.352 9.182 -3.171 1.00 52.62 188 SER A CA 1
ATOM 1491 C C . SER A 1 188 ? 24.483 7.666 -2.947 1.00 52.62 188 SER A C 1
ATOM 1493 O O . SER A 1 188 ? 25.255 7.011 -3.648 1.00 52.62 188 SER A O 1
ATOM 1495 N N . LYS A 1 189 ? 23.747 7.089 -1.988 1.00 56.28 189 LYS A N 1
ATOM 1496 C CA . LYS A 1 189 ? 23.660 5.631 -1.796 1.00 56.28 189 LYS A CA 1
ATOM 1497 C C . LYS A 1 189 ? 22.742 5.007 -2.838 1.00 56.28 189 LYS A C 1
ATOM 1499 O O . LYS A 1 189 ? 23.076 3.954 -3.367 1.00 56.28 189 LYS A O 1
ATOM 1504 N N . ALA A 1 190 ? 21.646 5.694 -3.162 1.00 58.56 190 ALA A N 1
ATOM 1505 C CA . ALA A 1 190 ? 20.665 5.251 -4.141 1.00 58.56 190 ALA A CA 1
ATOM 1506 C C . ALA A 1 190 ? 21.313 5.063 -5.525 1.00 58.56 190 ALA A C 1
ATOM 1508 O O . ALA A 1 190 ? 21.174 4.007 -6.130 1.00 58.56 190 ALA A O 1
ATOM 1509 N N . LEU A 1 191 ? 22.130 6.028 -5.968 1.00 59.56 191 LEU A N 1
ATOM 1510 C CA . LEU A 1 191 ? 22.840 5.998 -7.256 1.00 59.56 191 LEU A CA 1
ATOM 1511 C C . LEU A 1 191 ? 23.763 4.781 -7.456 1.00 59.56 191 LEU A C 1
ATOM 1513 O O . LEU A 1 191 ? 24.000 4.393 -8.596 1.00 59.56 191 LEU A O 1
ATOM 1517 N N . ASN A 1 192 ? 24.259 4.173 -6.374 1.00 56.38 192 ASN A N 1
ATOM 1518 C CA . ASN A 1 192 ? 25.128 2.989 -6.419 1.00 56.38 192 ASN A CA 1
ATOM 1519 C C . ASN A 1 192 ? 24.390 1.679 -6.091 1.00 56.38 192 ASN A C 1
ATOM 1521 O O . ASN A 1 192 ? 25.008 0.615 -6.065 1.00 56.38 192 ASN A O 1
ATOM 1525 N N . SER A 1 193 ? 23.0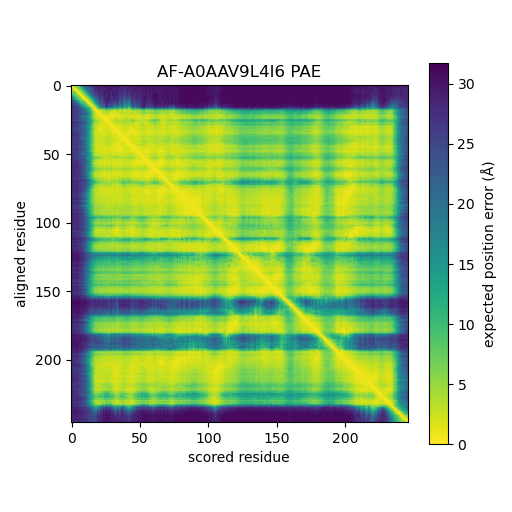88 1.756 -5.813 1.00 66.56 193 SER A N 1
ATOM 1526 C CA . SER A 1 193 ? 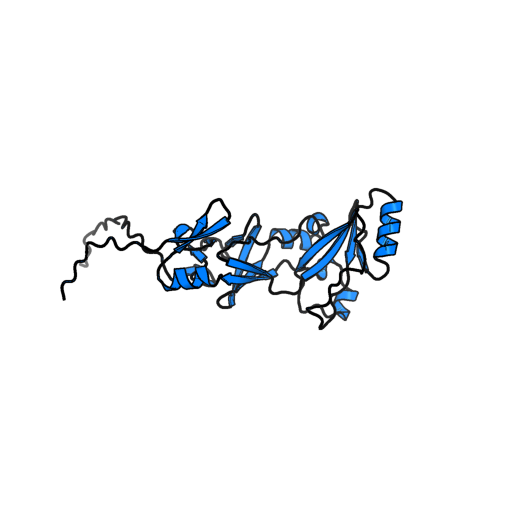22.248 0.630 -5.409 1.00 66.56 193 SER A CA 1
ATOM 1527 C C . SER A 1 193 ? 21.319 0.192 -6.542 1.00 66.56 193 SER A C 1
ATOM 1529 O O . SER A 1 193 ? 21.045 0.952 -7.473 1.00 66.56 193 SER A O 1
ATOM 1531 N N . SER A 1 194 ? 20.858 -1.055 -6.504 1.00 78.81 194 SER A N 1
ATOM 1532 C CA . SER A 1 194 ? 19.891 -1.555 -7.479 1.00 78.81 194 SER A CA 1
ATOM 1533 C C . SER A 1 194 ? 18.508 -0.922 -7.267 1.00 78.81 194 SER A C 1
ATOM 1535 O O . SER A 1 194 ? 18.190 -0.459 -6.175 1.00 78.81 194 SER A O 1
ATOM 1537 N N . LEU A 1 195 ? 17.644 -0.947 -8.292 1.00 87.50 195 LEU A N 1
ATOM 1538 C CA . LEU A 1 195 ? 16.243 -0.510 -8.167 1.00 87.50 195 LEU A CA 1
ATOM 1539 C C . LEU A 1 195 ? 15.524 -1.189 -6.985 1.00 87.50 195 LEU A C 1
ATOM 1541 O O . LEU A 1 195 ? 14.705 -0.562 -6.326 1.00 87.50 195 LEU A O 1
ATOM 1545 N N . PHE A 1 196 ? 15.843 -2.449 -6.689 1.00 90.56 196 PHE A N 1
ATOM 1546 C CA . PHE A 1 196 ? 15.233 -3.189 -5.583 1.00 90.56 196 PHE A CA 1
ATOM 1547 C C . PHE A 1 196 ? 15.681 -2.687 -4.207 1.00 90.56 196 PHE A C 1
ATOM 1549 O O . PHE A 1 196 ? 14.876 -2.698 -3.281 1.00 90.56 196 PHE A O 1
ATOM 1556 N N . ASP A 1 197 ? 16.909 -2.176 -4.084 1.00 86.44 197 ASP A N 1
ATOM 1557 C CA . ASP A 1 197 ? 17.437 -1.617 -2.831 1.00 86.44 197 ASP A CA 1
ATOM 1558 C C . ASP A 1 197 ? 16.772 -0.280 -2.454 1.00 86.44 197 ASP A C 1
ATOM 1560 O O . ASP A 1 197 ? 16.819 0.146 -1.298 1.00 86.44 197 ASP A O 1
ATOM 1564 N N . LEU A 1 198 ? 16.150 0.395 -3.430 1.00 86.88 198 LEU A N 1
ATOM 1565 C CA . LEU A 1 198 ? 15.355 1.604 -3.205 1.00 86.88 198 LEU A CA 1
ATOM 1566 C C . LEU A 1 198 ? 14.009 1.288 -2.533 1.00 86.88 198 LEU A C 1
ATOM 1568 O O . LEU A 1 198 ? 13.486 2.109 -1.777 1.00 86.88 198 LEU A O 1
ATOM 1572 N N . LEU A 1 199 ? 13.432 0.125 -2.835 1.00 90.38 199 LEU A N 1
ATOM 1573 C CA . LEU A 1 199 ? 12.083 -0.257 -2.430 1.00 90.38 199 LEU A CA 1
ATOM 1574 C C . LEU A 1 199 ? 12.077 -0.877 -1.031 1.00 90.38 199 LEU A C 1
ATOM 1576 O O . LEU A 1 199 ? 13.057 -1.456 -0.570 1.00 90.38 199 LEU A O 1
ATOM 1580 N N . THR A 1 200 ? 10.938 -0.794 -0.346 1.00 92.06 200 THR A N 1
ATOM 1581 C CA . THR A 1 200 ? 10.762 -1.422 0.968 1.00 92.06 200 THR A CA 1
ATOM 1582 C C . THR A 1 200 ? 9.453 -2.185 1.046 1.00 92.06 200 THR A C 1
ATOM 1584 O O . THR A 1 200 ? 8.419 -1.723 0.588 1.00 92.06 200 THR A O 1
ATOM 1587 N N . ALA A 1 201 ? 9.470 -3.338 1.706 1.00 94.12 201 ALA A N 1
ATOM 1588 C CA . ALA A 1 201 ? 8.247 -4.029 2.107 1.00 94.12 201 ALA A CA 1
ATOM 1589 C C . ALA A 1 201 ? 7.677 -3.518 3.439 1.00 94.12 201 ALA A C 1
ATOM 1591 O O . ALA A 1 201 ? 6.574 -3.886 3.833 1.00 94.12 201 ALA A O 1
ATOM 1592 N N . ASN A 1 202 ? 8.436 -2.671 4.140 1.00 93.44 202 ASN A N 1
ATOM 1593 C CA . ASN A 1 202 ? 8.112 -2.174 5.467 1.00 93.44 202 ASN A CA 1
ATOM 1594 C C . ASN A 1 202 ? 7.761 -0.687 5.420 1.00 93.44 202 ASN A C 1
ATOM 1596 O O . ASN A 1 202 ? 8.648 0.155 5.232 1.00 93.44 202 ASN A O 1
ATOM 1600 N N . PHE A 1 203 ? 6.501 -0.367 5.687 1.00 92.62 203 PHE A N 1
ATOM 1601 C CA . PHE A 1 203 ? 5.954 0.987 5.627 1.00 92.62 203 PHE A CA 1
ATOM 1602 C C . PHE A 1 203 ? 4.898 1.197 6.725 1.00 92.62 203 PHE A C 1
ATOM 1604 O O . PHE A 1 203 ? 4.675 0.332 7.569 1.00 92.62 203 PHE A O 1
ATOM 1611 N N . VAL A 1 204 ? 4.314 2.378 6.806 1.00 93.00 204 VAL A N 1
ATOM 1612 C CA . VAL A 1 204 ? 3.351 2.836 7.791 1.00 93.00 204 VAL A CA 1
ATOM 1613 C C . VAL A 1 204 ? 2.059 3.106 7.053 1.00 93.00 204 VAL A C 1
ATOM 1615 O O . VAL A 1 204 ? 1.976 3.974 6.189 1.00 93.00 204 VAL A O 1
ATOM 1618 N N . ILE A 1 205 ? 1.022 2.382 7.438 1.00 94.31 205 ILE A N 1
ATOM 1619 C CA . ILE A 1 205 ? -0.336 2.673 7.009 1.00 94.31 205 ILE A CA 1
ATOM 1620 C C . ILE A 1 205 ? -0.942 3.587 8.066 1.00 94.31 205 ILE A C 1
ATOM 1622 O O . ILE A 1 205 ? -1.020 3.218 9.241 1.00 94.31 205 ILE A O 1
ATOM 1626 N N . ARG A 1 206 ? -1.351 4.784 7.647 1.00 94.38 206 ARG A N 1
ATOM 1627 C CA . ARG A 1 206 ? -2.181 5.689 8.442 1.00 94.38 206 ARG A CA 1
ATOM 1628 C C . ARG A 1 206 ? -3.615 5.620 7.974 1.00 94.38 206 ARG A C 1
ATOM 1630 O O . ARG A 1 206 ? -3.872 5.403 6.791 1.00 94.38 206 ARG A O 1
ATOM 1637 N N . TRP A 1 207 ? -4.528 5.860 8.897 1.00 95.06 207 TRP A N 1
ATOM 1638 C CA . TRP A 1 207 ? -5.940 5.988 8.588 1.00 95.06 207 TRP A CA 1
ATOM 1639 C C . TRP A 1 207 ? -6.499 7.324 9.045 1.00 95.06 207 TRP A C 1
ATOM 1641 O O . TRP A 1 207 ? -5.953 8.007 9.909 1.00 95.06 207 TRP A O 1
ATOM 1651 N N . SER A 1 208 ? -7.612 7.710 8.442 1.00 95.25 208 SER A N 1
ATOM 1652 C CA . SER A 1 208 ? -8.398 8.862 8.864 1.00 95.25 208 SER A CA 1
ATOM 1653 C C . SER A 1 208 ? -9.869 8.518 8.722 1.00 95.25 208 SER A C 1
ATOM 1655 O O . SER A 1 208 ? -10.309 8.060 7.664 1.00 95.25 208 SER A O 1
ATOM 1657 N N . LEU A 1 209 ? -10.603 8.698 9.815 1.00 95.38 209 LEU A N 1
ATOM 1658 C CA . LEU A 1 209 ? -12.046 8.516 9.851 1.00 95.38 209 LEU A CA 1
ATOM 1659 C C . LEU A 1 209 ? -12.723 9.711 9.194 1.00 95.38 209 LEU A C 1
ATOM 1661 O O . LEU A 1 209 ? -12.231 10.833 9.302 1.00 95.38 209 LEU A O 1
ATOM 1665 N N . SER A 1 210 ? -13.866 9.482 8.556 1.00 96.12 210 SER A N 1
ATOM 1666 C CA . SER A 1 210 ? -14.722 10.594 8.161 1.00 96.12 210 SER A CA 1
ATOM 1667 C C . SER A 1 210 ? -15.314 11.281 9.391 1.00 96.12 210 SER A C 1
ATOM 1669 O O . SER A 1 210 ? -15.475 10.671 10.457 1.00 96.12 210 SER A O 1
ATOM 1671 N N . ASP A 1 211 ? -15.665 12.556 9.239 1.00 96.25 211 ASP A N 1
ATOM 1672 C CA . ASP A 1 211 ? -16.316 13.326 10.301 1.00 96.25 211 ASP A CA 1
ATOM 1673 C C . ASP A 1 211 ? -17.618 12.659 10.755 1.00 96.25 211 ASP A C 1
ATOM 1675 O O . ASP A 1 211 ? -17.905 12.604 11.950 1.00 96.25 211 ASP A O 1
ATOM 1679 N N . ASP A 1 212 ? -18.387 12.113 9.812 1.00 95.44 212 ASP A N 1
ATOM 1680 C CA . ASP A 1 212 ? -19.659 11.451 10.094 1.00 95.44 212 ASP A CA 1
ATOM 1681 C C . ASP A 1 212 ? -19.464 10.149 10.873 1.00 95.44 212 ASP A C 1
ATOM 1683 O O . ASP A 1 212 ? -20.167 9.909 11.858 1.00 95.44 212 ASP A O 1
ATOM 1687 N N . CYS A 1 213 ? -18.464 9.340 10.503 1.00 95.56 213 CYS A N 1
ATOM 1688 C CA . CYS A 1 213 ? -18.144 8.136 11.260 1.00 95.56 213 CYS A CA 1
ATOM 1689 C C . CYS A 1 213 ? -17.629 8.472 12.664 1.00 95.56 213 CYS A C 1
ATOM 1691 O O . CYS A 1 213 ? -18.087 7.893 13.649 1.00 95.56 213 CYS A O 1
ATOM 1693 N N . SER A 1 214 ? -16.738 9.457 12.777 1.00 94.81 214 SER A N 1
ATOM 1694 C CA . SER A 1 214 ? -16.216 9.898 14.072 1.00 94.81 214 SER A CA 1
ATOM 1695 C C . SER A 1 214 ? -17.350 10.348 14.996 1.00 94.81 214 SER A C 1
ATOM 1697 O O . SER A 1 214 ? -17.454 9.871 16.125 1.00 94.81 214 SER A O 1
ATOM 1699 N N . LYS A 1 215 ? -18.257 11.208 14.508 1.00 95.19 215 LYS A N 1
ATOM 1700 C CA . LYS A 1 215 ? -19.435 11.663 15.266 1.00 95.19 215 LYS A CA 1
ATOM 1701 C C . LYS A 1 215 ? -20.331 10.498 15.678 1.00 95.19 215 LYS A C 1
ATOM 1703 O O . LYS A 1 215 ? -20.722 10.431 16.839 1.00 95.19 215 LYS A O 1
ATOM 1708 N N . CYS A 1 216 ? -20.625 9.589 14.750 1.00 93.94 216 CYS A N 1
ATOM 1709 C CA . CYS A 1 216 ? -21.444 8.410 15.015 1.00 93.94 216 CYS A CA 1
ATOM 1710 C C . CYS A 1 216 ? -20.858 7.557 16.147 1.00 93.94 216 CYS A C 1
ATOM 1712 O O . CYS A 1 216 ? -21.553 7.259 17.117 1.00 93.94 216 CYS A O 1
ATOM 1714 N N . TYR A 1 217 ? -19.569 7.225 16.055 1.00 91.31 217 TYR A N 1
ATOM 1715 C CA . TYR A 1 217 ? -18.871 6.417 17.051 1.00 91.31 217 TYR A CA 1
ATOM 1716 C C . TYR A 1 217 ? -18.871 7.083 18.434 1.00 91.31 217 TYR A C 1
ATOM 1718 O O . TYR A 1 217 ? -19.247 6.457 19.423 1.00 91.31 217 TYR A O 1
ATOM 1726 N N . TYR A 1 218 ? -18.541 8.378 18.516 1.00 89.81 218 TYR A N 1
ATOM 1727 C CA . TYR A 1 218 ? -18.528 9.101 19.796 1.00 89.81 218 TYR A CA 1
ATOM 1728 C C . TYR A 1 218 ? -19.921 9.319 20.406 1.00 89.81 218 TYR A C 1
ATOM 1730 O O . TYR A 1 218 ? -20.025 9.589 21.600 1.00 89.81 218 TYR A O 1
ATOM 1738 N N . GLN A 1 219 ? -20.990 9.173 19.619 1.00 90.94 219 GLN A N 1
ATOM 1739 C CA . GLN A 1 219 ? -22.375 9.149 20.102 1.00 90.94 219 GLN A CA 1
ATOM 1740 C C . GLN A 1 219 ? -22.852 7.738 20.493 1.00 90.94 219 GLN A C 1
ATOM 1742 O O . GLN A 1 219 ? -24.022 7.558 20.827 1.00 90.94 219 GLN A O 1
ATOM 1747 N N . GLY A 1 220 ? -21.967 6.735 20.464 1.00 87.56 220 GLY A N 1
ATOM 1748 C CA . GLY A 1 220 ? -22.285 5.342 20.788 1.00 87.56 220 GLY A CA 1
ATOM 1749 C C . GLY A 1 220 ? -22.929 4.562 19.638 1.00 87.56 220 GLY A C 1
ATOM 1750 O O . GLY A 1 220 ? -23.472 3.479 19.857 1.00 87.56 220 GLY A O 1
ATOM 1751 N N . GLY A 1 221 ? -22.910 5.106 18.421 1.00 90.00 221 GLY A N 1
ATOM 1752 C CA . GLY A 1 221 ? -23.334 4.408 17.213 1.00 90.00 221 GLY A CA 1
ATOM 1753 C C . GLY A 1 221 ? -22.218 3.567 16.591 1.00 90.00 221 GLY A C 1
ATOM 1754 O O . GLY A 1 221 ? -21.063 3.606 17.015 1.00 90.00 221 GLY A O 1
ATOM 1755 N N . ARG A 1 222 ? -22.558 2.813 15.542 1.00 90.12 222 ARG A N 1
ATOM 1756 C CA . ARG A 1 222 ? -21.584 2.079 14.716 1.00 90.12 222 ARG A CA 1
ATOM 1757 C C . ARG A 1 222 ? -21.595 2.602 13.288 1.00 90.12 222 ARG A C 1
ATOM 1759 O O . ARG A 1 222 ? -22.659 2.823 12.708 1.00 90.12 222 ARG A O 1
ATOM 1766 N N . CYS A 1 223 ? -20.401 2.776 12.734 1.00 92.94 223 CYS A N 1
ATOM 1767 C CA . CYS A 1 223 ? -20.209 3.169 11.346 1.00 92.94 223 CYS A CA 1
ATOM 1768 C C . CYS A 1 223 ? -20.433 1.965 10.431 1.00 92.94 223 CYS A C 1
ATOM 1770 O O . CYS A 1 223 ? -19.704 0.981 10.524 1.00 92.94 223 CYS A O 1
ATOM 1772 N N . LEU A 1 224 ? -21.414 2.062 9.542 1.00 89.62 224 LEU A N 1
ATOM 1773 C CA . LEU A 1 224 ? -21.752 1.040 8.560 1.00 89.62 224 LEU A CA 1
ATOM 1774 C C . LEU A 1 224 ? -21.662 1.627 7.149 1.00 89.62 224 LEU A C 1
ATOM 1776 O O . LEU A 1 224 ? -21.790 2.835 6.946 1.00 89.62 224 LEU A O 1
ATOM 1780 N N . THR A 1 225 ? -21.447 0.758 6.168 1.00 86.12 225 THR A N 1
ATOM 1781 C CA . THR A 1 225 ? -21.510 1.099 4.743 1.00 86.12 225 THR A CA 1
ATOM 1782 C C . THR A 1 225 ? -22.546 0.194 4.082 1.00 86.12 225 THR A C 1
ATOM 1784 O O . THR A 1 225 ? -22.518 -1.016 4.306 1.00 86.12 225 THR A O 1
ATOM 1787 N N . ASP A 1 226 ? -23.492 0.767 3.334 1.00 81.25 226 ASP A N 1
ATOM 1788 C CA . ASP A 1 226 ? -24.502 -0.016 2.607 1.00 81.25 226 ASP A CA 1
ATOM 1789 C C . ASP A 1 226 ? -23.954 -0.610 1.299 1.00 81.25 226 ASP A C 1
ATOM 1791 O O . ASP A 1 226 ? -22.807 -0.388 0.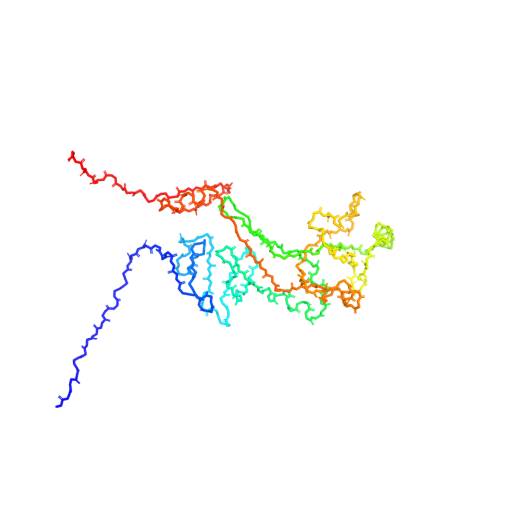907 1.00 81.25 226 ASP A O 1
ATOM 1795 N N . SER A 1 227 ? -24.803 -1.363 0.596 1.00 85.12 227 SER A N 1
ATOM 1796 C CA . SER A 1 227 ? -24.487 -1.934 -0.718 1.00 85.12 227 SER A CA 1
ATOM 1797 C C . SER A 1 227 ? -24.191 -0.889 -1.798 1.00 85.12 227 SER A C 1
ATOM 1799 O O . SER A 1 227 ? -23.554 -1.223 -2.792 1.00 85.12 227 SER A O 1
ATOM 1801 N N . ASP A 1 228 ? -24.630 0.356 -1.607 1.00 87.38 228 ASP A N 1
ATOM 1802 C CA . ASP A 1 228 ? -24.419 1.472 -2.533 1.00 87.38 228 ASP A CA 1
ATOM 1803 C C . ASP A 1 228 ? -23.161 2.283 -2.176 1.00 87.38 228 ASP A C 1
ATOM 1805 O O . ASP A 1 228 ? -22.941 3.369 -2.718 1.00 87.38 228 ASP A O 1
ATOM 1809 N N . ASN A 1 229 ? -22.331 1.775 -1.256 1.00 86.25 229 ASN A N 1
ATOM 1810 C CA . ASN A 1 229 ? -21.148 2.451 -0.736 1.00 86.25 229 ASN A CA 1
ATOM 1811 C C . ASN A 1 229 ? -21.469 3.822 -0.113 1.00 86.25 229 ASN A C 1
ATOM 1813 O O . ASN A 1 229 ? -20.725 4.792 -0.279 1.00 86.25 229 ASN A O 1
ATOM 1817 N N . ARG A 1 230 ? -22.591 3.920 0.60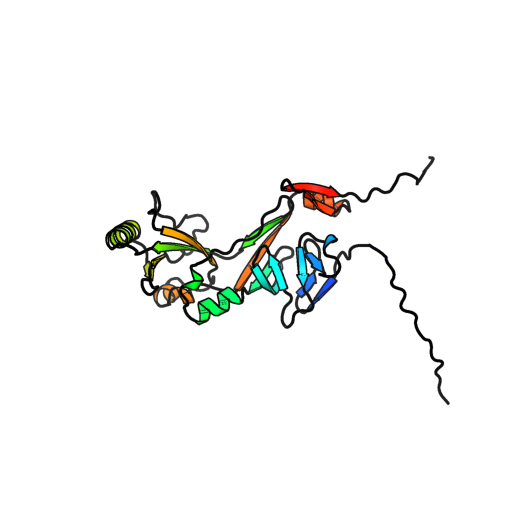3 1.00 89.69 230 ARG A N 1
ATOM 1818 C CA . ARG A 1 230 ? -22.985 5.099 1.378 1.00 89.69 230 ARG A CA 1
ATOM 1819 C C . ARG A 1 230 ? -22.832 4.839 2.865 1.00 89.69 230 ARG A C 1
ATOM 1821 O O . ARG A 1 230 ? -23.046 3.731 3.352 1.00 89.69 230 ARG A O 1
ATOM 1828 N N . PHE A 1 231 ? -22.466 5.894 3.581 1.00 93.25 231 PHE A N 1
ATOM 1829 C CA . PHE A 1 231 ? -22.325 5.871 5.029 1.00 93.25 231 PHE A CA 1
ATOM 1830 C C . PHE A 1 231 ? -23.684 5.759 5.732 1.00 93.25 231 PHE A C 1
ATOM 1832 O O . PHE A 1 231 ? -24.619 6.482 5.389 1.00 93.25 231 PHE A O 1
ATOM 1839 N N . HIS A 1 232 ? -23.743 4.933 6.779 1.00 91.75 232 HIS A N 1
ATOM 1840 C CA . HIS A 1 232 ? -24.865 4.834 7.714 1.00 91.75 232 HIS A CA 1
ATOM 1841 C C . HIS A 1 232 ? -24.364 4.763 9.155 1.00 91.75 232 HIS A C 1
ATOM 1843 O O . HIS A 1 232 ? -23.371 4.099 9.446 1.00 91.75 232 HIS A O 1
ATOM 1849 N N . C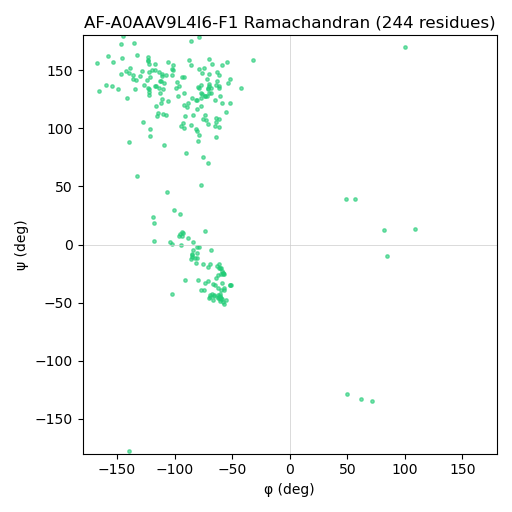YS A 1 233 ? -25.086 5.403 10.074 1.00 92.50 233 CYS A N 1
ATOM 1850 C CA . CYS A 1 233 ? -24.832 5.294 11.507 1.00 92.50 233 CYS A CA 1
ATOM 1851 C C . CYS A 1 233 ? -25.925 4.447 12.161 1.00 92.50 233 CYS A C 1
ATOM 1853 O O . CYS A 1 233 ? -27.070 4.893 12.249 1.00 92.50 233 CYS A O 1
ATOM 1855 N N . SER A 1 234 ? -25.596 3.245 12.646 1.00 87.44 234 SER A N 1
ATOM 1856 C CA . SER A 1 234 ? -26.537 2.493 13.478 1.00 87.44 234 SER A CA 1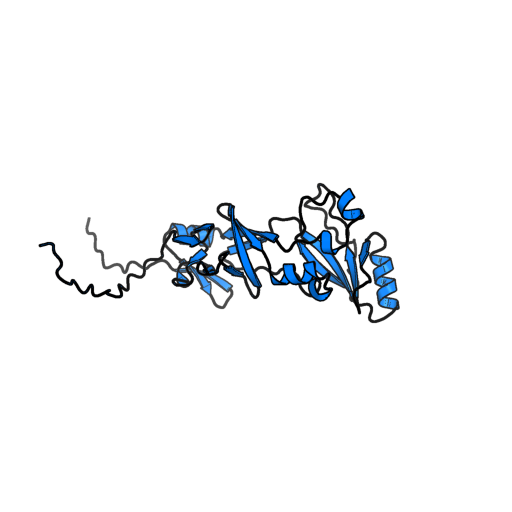
ATOM 1857 C C . SER A 1 234 ? -26.450 3.023 14.903 1.00 87.44 234 SER A C 1
ATOM 1859 O O . SER A 1 234 ? -25.532 2.676 15.650 1.00 87.44 234 SER A O 1
ATOM 1861 N N . THR 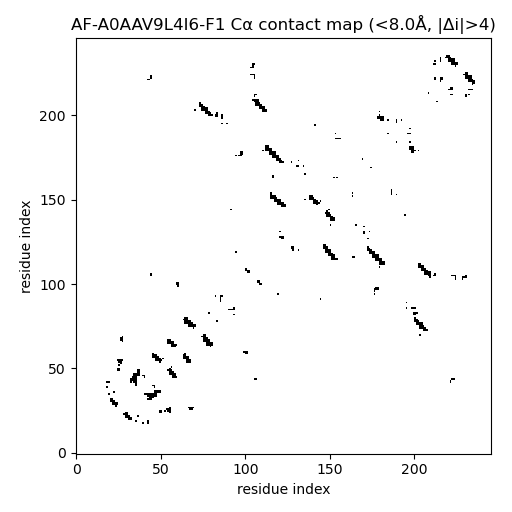A 1 235 ? -27.376 3.889 15.290 1.00 78.19 235 THR A N 1
ATOM 1862 C CA . THR A 1 235 ? -27.576 4.199 16.703 1.00 78.19 235 THR A CA 1
ATOM 1863 C C . THR A 1 235 ? -28.198 2.973 17.368 1.00 78.19 235 THR A C 1
ATOM 1865 O O . THR A 1 235 ? -29.094 2.341 16.805 1.00 78.19 235 THR A O 1
ATOM 1868 N N . TYR A 1 236 ? -27.734 2.592 18.561 1.00 58.53 236 TYR A N 1
ATOM 1869 C CA . TYR A 1 236 ? -28.525 1.683 19.385 1.00 58.53 236 TYR A CA 1
ATOM 1870 C C . TYR A 1 236 ? -29.839 2.402 19.687 1.00 58.53 236 TYR A C 1
ATOM 1872 O O . TYR A 1 236 ? -29.850 3.368 20.449 1.00 58.53 236 TYR A O 1
ATOM 1880 N N . SER A 1 237 ? -30.947 1.974 19.078 1.00 42.91 237 SER A N 1
ATOM 1881 C CA . SER A 1 237 ? -32.253 2.438 19.523 1.00 42.91 237 SER A CA 1
ATOM 1882 C C . SER A 1 237 ? -32.444 1.907 20.939 1.00 42.91 237 SER A C 1
ATOM 1884 O O . SER A 1 237 ? -32.743 0.728 21.141 1.00 42.91 237 SER A O 1
ATOM 1886 N N . THR A 1 238 ? -32.264 2.759 21.940 1.00 39.12 238 THR A N 1
ATOM 1887 C CA . THR A 1 238 ? -32.976 2.562 23.191 1.00 39.12 238 THR A CA 1
ATOM 1888 C C . THR A 1 238 ? -34.455 2.655 22.835 1.00 39.12 238 THR A C 1
ATOM 1890 O O . THR A 1 238 ? -34.982 3.730 22.561 1.00 39.12 238 THR A O 1
ATOM 1893 N N . ASP A 1 239 ? -35.112 1.502 22.729 1.00 30.69 239 ASP A N 1
ATOM 1894 C CA . ASP A 1 239 ? -36.559 1.433 22.558 1.00 30.69 239 ASP A CA 1
ATOM 1895 C C . ASP A 1 239 ? -37.208 2.285 23.676 1.00 30.69 239 ASP A C 1
ATOM 1897 O O . ASP A 1 239 ? -36.917 2.064 24.862 1.00 30.69 239 ASP A O 1
ATOM 1901 N N . PRO A 1 240 ? -38.019 3.310 23.347 1.00 37.56 240 PRO A N 1
ATOM 1902 C CA . PRO A 1 240 ? -38.586 4.242 24.311 1.00 37.56 240 PRO A CA 1
ATOM 1903 C C . PRO A 1 240 ? -39.726 3.579 25.092 1.00 37.56 240 PRO A C 1
ATOM 1905 O O . PRO A 1 240 ? -40.906 3.869 24.910 1.00 37.56 240 PRO A O 1
ATOM 1908 N N . LYS A 1 241 ? -39.374 2.697 26.028 1.00 38.81 241 LYS A N 1
ATOM 1909 C CA . LYS A 1 241 ? -40.242 2.326 27.159 1.00 38.81 241 LYS A CA 1
ATOM 1910 C C . LYS A 1 241 ? -39.639 2.687 28.516 1.00 38.81 241 LYS A C 1
ATOM 1912 O O . LYS A 1 241 ? -40.112 2.219 29.545 1.00 38.81 241 LYS A O 1
ATOM 1917 N N . GLY A 1 242 ? -38.663 3.591 28.535 1.00 35.41 242 GLY A N 1
ATOM 1918 C CA . GLY A 1 242 ? -38.253 4.325 29.731 1.00 35.41 242 GLY A CA 1
ATOM 1919 C C . GLY A 1 242 ? -39.051 5.619 29.864 1.00 35.41 242 GLY A C 1
ATOM 1920 O O . GLY A 1 242 ? -38.565 6.685 29.503 1.00 35.41 242 GLY A O 1
ATOM 1921 N N . LYS A 1 243 ? -40.296 5.526 30.344 1.00 31.98 243 LYS A N 1
ATOM 1922 C CA . LYS A 1 243 ? -41.049 6.698 30.811 1.00 31.98 243 LYS A CA 1
ATOM 1923 C C . LYS A 1 243 ? -40.261 7.371 31.939 1.00 31.98 243 LYS A C 1
ATOM 1925 O O . LYS A 1 243 ? -40.079 6.755 32.983 1.00 31.98 243 LYS A O 1
ATOM 1930 N N . PHE A 1 244 ? -39.916 8.641 31.770 1.00 32.19 244 PHE A N 1
ATOM 1931 C CA . PHE A 1 244 ? -39.699 9.549 32.891 1.00 32.19 244 PHE A CA 1
ATOM 1932 C C . PHE A 1 244 ? -40.775 10.634 32.813 1.00 32.19 244 PHE A C 1
ATOM 1934 O O . PHE A 1 244 ? -40.825 11.415 31.865 1.00 32.19 244 PHE A O 1
ATOM 1941 N N . TYR A 1 245 ? -41.702 10.593 33.770 1.00 30.22 245 TYR A N 1
ATOM 1942 C CA . TYR A 1 245 ? -42.584 11.711 34.084 1.00 30.22 245 TYR A CA 1
ATOM 1943 C C . TYR A 1 245 ? -41.835 12.623 35.060 1.00 30.22 245 TYR A C 1
ATOM 1945 O O . TYR A 1 245 ? -41.407 12.115 36.092 1.00 30.22 245 TYR A O 1
ATOM 1953 N N . PHE A 1 246 ? -41.748 13.906 34.684 1.00 38.06 246 PHE A N 1
ATOM 1954 C CA . PHE A 1 246 ? -41.324 15.109 35.425 1.00 38.06 246 PHE A CA 1
ATOM 1955 C C . PHE A 1 246 ? -40.050 15.039 36.275 1.00 38.06 246 PHE A C 1
ATOM 1957 O O . PHE A 1 246 ? -40.055 14.390 37.341 1.00 38.06 246 PHE A O 1
#

Nearest PDB structures (foldseek):
  4qjv-assembly1_A  TM=4.088E-01  e=3.614E-01  Thermococcus kodakarensis KOD1
  8p2i-assembly1_D  TM=4.213E-01  e=5.337E+00  Pyrococcus furiosus DSM 3638
  5ueb-assembly1_A  TM=2.110E-01  e=8.359E+00  Neisseria gonorrhoeae NCCP11945

Foldseek 3Di:
DDDDDDDPDDPDPPPPPDFDQWDQAAPAGIAGECEGDPVNCQNHPWYWDRVDPPFIWTDFPPFIWGFPYDDDNFKTKTFRVVLVVCLVVVHPVNQVAADDGDDALFKDKDWPADKWKKKKFFPPDVVSVVVQCVQLVVWDWDPPDPGTIITTDDDDPPDPPDDPDDPDDDPPRIDIHIAGFDPPCDPVNVVVDDPSNRGHSITMMGMDTDPVQVVLVVQVWHWDADPVRDTDTHDPPPPPPPDDDD

Solvent-accessible surface area (backbone atoms only — not comparable to full-atom values): 14889 Å² total; per-residue (Å²): 136,81,87,83,85,87,78,85,77,81,82,73,86,75,89,67,94,68,71,79,70,63,45,80,34,67,82,52,41,75,48,38,70,59,41,14,54,64,93,42,46,93,58,25,82,38,44,34,40,45,86,43,79,90,39,24,36,37,65,42,72,96,44,65,32,37,41,75,34,67,75,51,100,51,27,36,30,30,33,33,63,69,53,39,57,25,48,78,65,68,38,65,73,56,74,77,58,55,82,72,70,54,74,53,68,45,39,41,61,44,72,75,53,59,62,44,66,33,33,46,28,44,44,89,41,74,66,48,41,55,51,49,51,62,74,45,63,92,39,50,74,46,70,86,40,87,66,31,33,38,36,35,65,82,81,65,93,86,56,95,80,63,74,89,65,73,91,72,85,76,57,92,58,44,45,82,35,50,46,44,36,55,90,80,59,47,70,78,56,45,76,77,45,57,80,53,74,50,48,43,38,64,47,31,46,31,54,48,65,28,71,67,30,51,52,28,42,78,72,66,21,42,66,43,67,50,98,82,67,42,69,44,65,52,62,75,76,76,73,90,78,76,84,79,82,134

Sequence (246 aa):
MVMFGSVVAQNQIQNNSSCVDKFECGNLGNVSFPFSVSSQPDCGLYSIDCDVTPNPTIRLGDNVYSVVRQRFSDGFRVSDHKLEYLLARNSCETFDRSISLPNSPSISFRINERNVTLFRCNNNLDINRSMSDHYFREYLNYPKCSGFTIYYKYPSEGREDSSDAPEGDIPDNCSPIQLPITWNTSQSKALNSSLFDLLTANFVIRWSLSDDCSKCYYQGGRCLTDSDNRFHCSTYSTDPKGKFYF

pLDDT: mean 81.18, std 19.33, range [28.92, 96.94]

Radius of gyration: 24.8 Å; Cα contacts (8 Å, |Δi|>4): 400; chains: 1; bounding box: 68×50×88 Å

InterPro domains:
  IPR032872 Wall-associated receptor kinase, C-terminal [PF14380] (161-234)

Mean predicted aligned error: 10.42 Å

Organism: NCBI:txid50273